Protein AF-A0A4P5VVY2-F1 (afdb_monomer)

pLDDT: mean 84.77, std 16.17, range [36.62, 97.75]

Radius of gyration: 19.23 Å; Cα contacts (8 Å, |Δi|>4): 669; chains: 1; bounding box: 68×55×50 Å

Foldseek 3Di:
DDDDDDDDDDDDDDDPQDPPDFPAADQQFKEKEKEKAFAQDDLVLRLVQLLQQVCVLCVPPDDGAYEYEYFADAVSDDNDLCSVLVSQLVRLYKYWYWDDDVPAIWIWIAGSNRDTSPDTHGADDAALVCLQVCVVSLVLLLQLQDVVHVQWDDYRNFTEGEHEAHSLSLWFQDVVPVRDIAGPPHRPGDGNLQFQEYEYHHHAPDDDPVNVLNSLLRNQAPFHKYKFAYNDPPPDDDDPDDDSQQRIWIDHNSHTQDTSVFGDDDDPFKDWTWDAPPVVRGMIMIMIMGGSSSRHTD

Structure (mmCIF, N/CA/C/O backbone):
data_AF-A0A4P5VVY2-F1
#
_entry.id   AF-A0A4P5VVY2-F1
#
loop_
_atom_site.group_PDB
_atom_site.id
_atom_site.type_symbol
_atom_site.label_atom_id
_atom_site.label_alt_id
_atom_site.label_comp_id
_atom_site.label_asym_id
_atom_site.label_entity_id
_atom_site.label_seq_id
_atom_site.pdbx_PDB_ins_code
_atom_site.Cartn_x
_atom_site.Cartn_y
_atom_site.Cartn_z
_atom_site.occupancy
_atom_site.B_iso_or_equiv
_atom_site.auth_seq_id
_atom_site.auth_comp_id
_atom_site.auth_asym_id
_atom_site.auth_atom_id
_atom_site.pdbx_PDB_model_num
ATOM 1 N N . MET A 1 1 ? 47.664 -31.699 -6.388 1.00 44.78 1 MET A N 1
ATOM 2 C CA . MET A 1 1 ? 46.767 -30.840 -5.582 1.00 44.78 1 MET A CA 1
ATOM 3 C C . MET A 1 1 ? 45.329 -31.096 -6.015 1.00 44.78 1 MET A C 1
ATOM 5 O O . MET A 1 1 ? 44.919 -30.594 -7.052 1.00 44.78 1 MET A O 1
ATOM 9 N N . GLN A 1 2 ? 44.600 -31.953 -5.294 1.00 36.84 2 GLN A N 1
ATOM 10 C CA . GLN A 1 2 ? 43.204 -32.286 -5.601 1.00 36.84 2 GLN A CA 1
ATOM 11 C C . GLN A 1 2 ? 42.266 -31.252 -4.965 1.00 36.84 2 GLN A C 1
ATOM 13 O O . GLN A 1 2 ? 42.335 -30.981 -3.769 1.00 36.84 2 GLN A O 1
ATOM 18 N N . SER A 1 3 ? 41.419 -30.655 -5.801 1.00 44.09 3 SER A N 1
ATOM 19 C CA . SER A 1 3 ? 40.406 -29.668 -5.434 1.00 44.09 3 SER A CA 1
ATOM 20 C C . SER A 1 3 ? 39.228 -30.351 -4.728 1.00 44.09 3 SER A C 1
ATOM 22 O O . SER A 1 3 ? 38.509 -31.149 -5.328 1.00 44.09 3 SER A O 1
ATOM 24 N N . LEU A 1 4 ? 39.043 -30.049 -3.441 1.00 43.06 4 LEU A N 1
ATOM 25 C CA . LEU A 1 4 ? 37.900 -30.486 -2.637 1.00 43.06 4 LEU A CA 1
ATOM 26 C C . LEU A 1 4 ? 36.639 -29.713 -3.055 1.00 43.06 4 LEU A C 1
ATOM 28 O O . LEU A 1 4 ? 36.424 -28.571 -2.644 1.00 43.06 4 LEU A O 1
ATOM 32 N N . GLN A 1 5 ? 35.777 -30.357 -3.842 1.00 46.88 5 GLN A N 1
ATOM 33 C CA . GLN A 1 5 ? 34.420 -29.884 -4.107 1.00 46.88 5 GLN A CA 1
ATOM 34 C C . GLN A 1 5 ? 33.583 -29.965 -2.820 1.00 46.88 5 GLN A C 1
ATOM 36 O O . GLN A 1 5 ? 33.162 -31.035 -2.384 1.00 46.88 5 GLN A O 1
ATOM 41 N N . ARG A 1 6 ? 33.324 -28.813 -2.191 1.00 45.38 6 ARG A N 1
ATOM 42 C CA . ARG A 1 6 ? 32.367 -28.709 -1.082 1.00 45.38 6 ARG A CA 1
ATOM 43 C C . ARG A 1 6 ? 30.941 -28.821 -1.621 1.00 45.38 6 ARG A C 1
ATOM 45 O O . ARG A 1 6 ? 30.400 -27.870 -2.182 1.00 45.38 6 ARG A O 1
ATOM 52 N N . SER A 1 7 ? 30.336 -29.985 -1.403 1.00 42.34 7 SER A N 1
ATOM 53 C CA . SER A 1 7 ? 28.901 -30.239 -1.549 1.00 42.34 7 SER A CA 1
ATOM 54 C C . SER A 1 7 ? 28.084 -29.189 -0.781 1.00 42.34 7 SER A C 1
ATOM 56 O O . SER A 1 7 ? 28.122 -29.138 0.452 1.00 42.34 7 SER A O 1
ATOM 58 N N . LYS A 1 8 ? 27.335 -28.347 -1.505 1.00 47.69 8 LYS A N 1
ATOM 59 C CA . LYS A 1 8 ? 26.350 -27.422 -0.927 1.00 47.69 8 LYS A CA 1
ATOM 60 C C . LYS A 1 8 ? 25.205 -28.243 -0.334 1.00 47.69 8 LYS A C 1
ATOM 62 O O . LYS A 1 8 ? 24.428 -28.837 -1.075 1.00 47.69 8 LYS A O 1
ATOM 67 N N . ARG A 1 9 ? 25.095 -28.274 0.998 1.00 42.22 9 ARG A N 1
ATOM 68 C CA . ARG A 1 9 ? 23.901 -28.810 1.665 1.00 42.22 9 ARG A CA 1
ATOM 69 C C . ARG A 1 9 ? 22.675 -27.988 1.237 1.00 42.22 9 ARG A C 1
ATOM 71 O O . ARG A 1 9 ? 22.766 -26.758 1.247 1.00 42.22 9 ARG A O 1
ATOM 78 N N . PRO A 1 10 ? 21.554 -28.630 0.871 1.00 39.84 10 PRO A N 1
ATOM 79 C CA . PRO 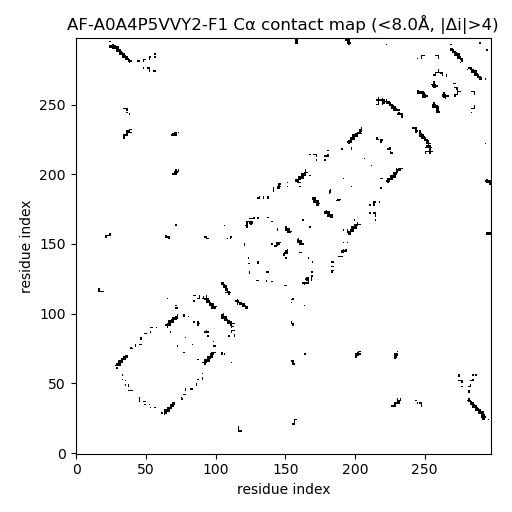A 1 10 ? 20.309 -27.924 0.609 1.00 39.84 10 PRO A CA 1
ATOM 80 C C . PRO A 1 10 ? 19.859 -27.185 1.874 1.00 39.84 10 PRO A C 1
ATOM 82 O O . PRO A 1 10 ? 20.003 -27.694 2.989 1.00 39.84 10 PRO A O 1
ATOM 85 N N . ALA A 1 11 ? 19.357 -25.963 1.694 1.00 39.09 11 ALA A N 1
ATOM 86 C CA . ALA A 1 11 ? 18.765 -25.196 2.779 1.00 39.09 11 ALA A CA 1
ATOM 87 C C . ALA A 1 11 ? 17.572 -25.977 3.366 1.00 39.09 11 ALA A C 1
ATOM 89 O O . ALA A 1 11 ? 16.832 -26.602 2.601 1.00 39.09 11 ALA A O 1
ATOM 90 N N . PRO A 1 12 ? 17.385 -25.976 4.697 1.00 43.03 12 PRO A N 1
ATOM 91 C CA . PRO A 1 12 ? 16.262 -26.664 5.319 1.00 43.03 12 PRO A CA 1
ATOM 92 C C . PRO A 1 12 ? 14.938 -26.106 4.788 1.00 43.03 12 PRO A C 1
ATOM 94 O O . PRO A 1 12 ? 14.784 -24.893 4.632 1.00 43.03 12 PRO A O 1
ATOM 97 N N . ALA A 1 13 ? 13.993 -27.004 4.505 1.00 36.81 13 ALA A N 1
ATOM 98 C CA . ALA A 1 13 ? 12.641 -26.644 4.104 1.00 36.81 13 ALA A CA 1
ATOM 99 C C . ALA A 1 13 ? 12.002 -25.772 5.196 1.00 36.81 13 ALA A C 1
ATOM 101 O O . ALA A 1 13 ? 12.006 -26.139 6.371 1.00 36.81 13 ALA A O 1
ATOM 102 N N . SER A 1 14 ? 11.480 -24.603 4.821 1.00 39.69 14 SER A N 1
ATOM 103 C CA . SER A 1 14 ? 10.789 -23.719 5.756 1.00 39.69 14 SER A CA 1
ATOM 104 C C . SER A 1 14 ? 9.490 -24.372 6.221 1.0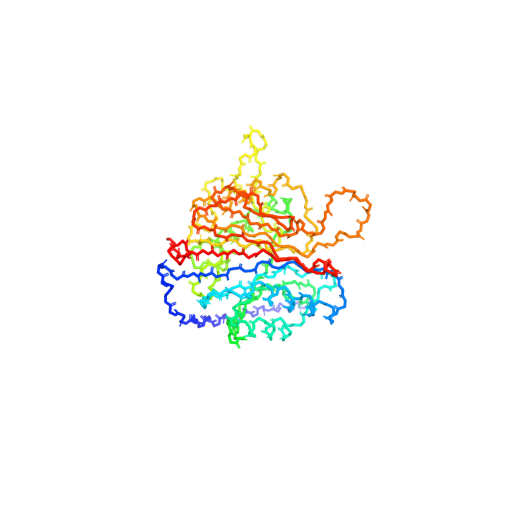0 39.69 14 SER A C 1
ATOM 106 O O . SER A 1 14 ? 8.650 -24.727 5.393 1.00 39.69 14 SER A O 1
ATOM 108 N N . THR A 1 15 ? 9.318 -24.497 7.536 1.00 37.31 15 THR A N 1
ATOM 109 C CA . THR A 1 15 ? 8.071 -24.942 8.166 1.00 37.31 15 THR A CA 1
ATOM 110 C C . THR A 1 15 ? 6.902 -24.082 7.667 1.00 37.31 15 THR A C 1
ATOM 112 O O . THR A 1 15 ? 7.031 -22.853 7.661 1.00 37.31 15 THR A O 1
ATOM 115 N N . PRO A 1 16 ? 5.775 -24.677 7.232 1.00 45.41 16 PRO A N 1
ATOM 116 C CA . PRO A 1 16 ? 4.625 -23.912 6.769 1.00 45.41 16 PRO A CA 1
ATOM 117 C C . PRO A 1 16 ? 4.116 -23.016 7.900 1.00 45.41 16 PRO A C 1
ATOM 119 O O . PRO A 1 16 ? 3.844 -23.486 9.004 1.00 45.41 16 PRO A O 1
ATOM 122 N N . ALA A 1 17 ? 4.025 -21.715 7.627 1.00 51.53 17 ALA A N 1
ATOM 123 C CA . ALA A 1 17 ? 3.528 -20.741 8.586 1.00 51.53 17 ALA A CA 1
ATOM 124 C C . ALA A 1 17 ? 2.090 -21.099 8.985 1.00 51.53 17 ALA A C 1
ATOM 126 O O . ALA A 1 17 ? 1.211 -21.210 8.126 1.00 51.53 17 ALA A O 1
ATOM 127 N N . THR A 1 18 ? 1.847 -21.270 10.284 1.00 47.25 18 THR A N 1
ATOM 128 C CA . THR A 1 18 ? 0.507 -21.475 10.834 1.00 47.25 18 THR A CA 1
ATOM 129 C C . THR A 1 18 ? -0.358 -20.276 10.452 1.00 47.25 18 THR A C 1
ATOM 131 O O . THR A 1 18 ? -0.080 -19.142 10.846 1.00 47.25 18 THR A O 1
ATOM 134 N N . ARG A 1 19 ? -1.391 -20.507 9.638 1.00 53.81 19 ARG A N 1
ATOM 135 C CA . ARG A 1 19 ? -2.340 -19.464 9.241 1.00 53.81 19 ARG A CA 1
ATOM 136 C C . ARG A 1 19 ? -3.099 -19.039 10.499 1.00 53.81 19 ARG A C 1
ATOM 138 O O . ARG A 1 19 ? -3.843 -19.843 11.052 1.00 53.81 19 ARG A O 1
ATOM 145 N N . GLN A 1 20 ? -2.884 -17.811 10.971 1.00 56.72 20 GLN A N 1
ATOM 146 C CA . GLN A 1 20 ? -3.702 -17.249 12.045 1.00 56.72 20 GLN A CA 1
ATOM 147 C C . GLN A 1 20 ? -5.163 -17.260 11.585 1.00 56.72 20 GLN A C 1
ATOM 149 O O . GLN A 1 20 ? -5.497 -16.706 10.536 1.00 56.72 20 GLN A O 1
ATOM 154 N N . VAL A 1 21 ? -6.015 -17.955 12.335 1.00 54.50 21 VAL A N 1
ATOM 155 C CA . VAL A 1 21 ? -7.441 -18.078 12.032 1.00 54.50 21 VAL A CA 1
ATOM 156 C C . VAL A 1 21 ? -8.138 -16.846 12.599 1.00 54.50 21 VAL A C 1
ATOM 158 O O . VAL A 1 21 ? -8.613 -16.850 13.729 1.00 54.50 21 VAL A O 1
ATOM 161 N N . THR A 1 22 ? -8.158 -15.757 11.836 1.00 65.88 22 THR A N 1
ATOM 162 C CA . THR A 1 22 ? -9.077 -14.646 12.104 1.00 65.88 22 THR A CA 1
ATOM 163 C C . THR A 1 22 ? -10.479 -15.018 11.637 1.00 65.88 22 THR A C 1
ATOM 165 O O . THR A 1 22 ? -10.641 -15.695 10.619 1.00 65.88 22 THR A O 1
ATOM 168 N N . ALA A 1 23 ? -11.497 -14.580 12.382 1.00 74.62 23 ALA A N 1
ATOM 169 C CA . ALA A 1 23 ? -12.884 -14.743 11.966 1.00 74.62 23 ALA A CA 1
ATOM 170 C C . ALA A 1 23 ? -13.101 -14.118 10.568 1.00 74.62 23 ALA A C 1
ATOM 172 O O . ALA A 1 23 ? -12.469 -13.104 10.250 1.00 74.62 23 ALA A O 1
ATOM 173 N N . PRO A 1 24 ? -13.962 -14.703 9.718 1.00 81.31 24 PRO A N 1
ATOM 174 C CA . PRO A 1 24 ? -14.277 -14.124 8.418 1.00 81.31 24 PRO A CA 1
ATOM 175 C C . PRO A 1 24 ? -14.878 -12.724 8.577 1.00 81.31 24 PRO A C 1
ATOM 177 O O . PRO A 1 24 ? -15.747 -12.528 9.424 1.00 81.31 24 PRO A O 1
ATOM 180 N N . LEU A 1 25 ? -14.472 -11.781 7.722 1.00 88.94 25 LEU A N 1
ATOM 181 C CA . LEU A 1 25 ? -15.041 -10.431 7.713 1.00 88.94 25 LEU A CA 1
ATOM 182 C C . LEU A 1 25 ? -16.558 -10.468 7.497 1.00 88.94 25 LEU A C 1
ATOM 184 O O . LEU A 1 25 ? -17.060 -11.126 6.575 1.00 88.94 25 LEU A O 1
ATOM 188 N N . GLY A 1 26 ? -17.300 -9.708 8.296 1.00 91.06 26 GLY A N 1
ATOM 189 C CA . GLY A 1 26 ? -18.713 -9.444 8.044 1.00 91.06 26 GLY A CA 1
ATOM 190 C C . GLY A 1 26 ? -18.900 -8.673 6.734 1.00 91.06 26 GLY A C 1
ATOM 191 O O . GLY A 1 26 ? -18.041 -7.899 6.321 1.00 91.06 26 GLY A O 1
ATOM 192 N N . SER A 1 27 ? -20.019 -8.871 6.030 1.00 90.31 27 SER A N 1
ATOM 193 C CA . SER A 1 27 ? -20.258 -8.151 4.764 1.00 90.31 27 SER A CA 1
ATOM 194 C C . SER A 1 27 ? -20.427 -6.639 4.970 1.00 90.31 27 SER A C 1
ATOM 196 O O . SER A 1 27 ? -19.894 -5.862 4.182 1.00 90.31 27 SER A O 1
ATOM 198 N N . ASP A 1 28 ? -21.093 -6.223 6.048 1.00 92.25 28 ASP A N 1
ATOM 199 C CA . ASP A 1 28 ? -21.285 -4.809 6.404 1.00 92.25 28 ASP A CA 1
ATOM 200 C C . ASP A 1 28 ? -20.260 -4.279 7.416 1.00 92.25 28 ASP A C 1
ATOM 202 O O . ASP A 1 28 ? -20.299 -3.105 7.782 1.00 92.25 28 ASP A O 1
ATOM 206 N N . GLU A 1 29 ? -19.325 -5.123 7.851 1.00 93.81 29 GLU A N 1
ATOM 207 C CA . GLU A 1 29 ? -18.249 -4.719 8.751 1.00 93.81 29 GLU A CA 1
ATOM 208 C C . GLU A 1 29 ? -17.347 -3.693 8.056 1.00 93.81 29 GLU A C 1
ATOM 210 O O . GLU A 1 29 ? -16.901 -3.910 6.930 1.00 93.81 29 GLU A O 1
ATOM 215 N N . LEU A 1 30 ? -17.086 -2.556 8.702 1.00 94.81 30 LEU A N 1
ATOM 216 C CA . LEU A 1 30 ? -16.204 -1.530 8.151 1.00 94.81 30 LEU A CA 1
ATOM 217 C C . LEU A 1 30 ? -14.758 -1.815 8.545 1.00 94.81 30 LEU A C 1
ATOM 219 O O . LEU A 1 30 ? -14.409 -1.791 9.723 1.00 94.81 30 LEU A O 1
ATOM 223 N N . VAL A 1 31 ? -13.905 -1.996 7.544 1.00 96.31 31 VAL A N 1
ATOM 224 C CA . VAL A 1 31 ? -12.458 -2.109 7.722 1.00 96.31 31 VAL A CA 1
ATOM 225 C C . VAL A 1 31 ? -11.820 -0.751 7.479 1.00 96.31 31 VAL A C 1
ATOM 227 O O . VAL A 1 31 ? -12.155 -0.062 6.512 1.00 96.31 31 VAL A O 1
ATOM 230 N N . THR A 1 32 ? -10.880 -0.373 8.344 1.00 97.56 32 THR A N 1
ATOM 231 C CA . THR A 1 32 ? -10.113 0.871 8.218 1.00 97.56 32 THR A CA 1
ATOM 232 C C . THR A 1 32 ? -8.672 0.565 7.823 1.00 97.56 32 THR A C 1
ATOM 234 O O . THR A 1 32 ? -7.919 -0.038 8.586 1.00 97.56 32 THR A O 1
ATOM 237 N N . LEU A 1 33 ? -8.282 1.005 6.630 1.00 97.50 33 LEU A N 1
ATOM 238 C CA . LEU A 1 33 ? -6.920 0.954 6.106 1.00 97.50 33 LEU A CA 1
ATOM 239 C C . LEU A 1 33 ? -6.272 2.326 6.308 1.00 97.50 33 LEU A C 1
ATOM 241 O O . LEU A 1 33 ? -6.850 3.341 5.926 1.00 97.50 33 LEU A O 1
ATOM 245 N N . VAL A 1 34 ? -5.071 2.372 6.876 1.00 97.12 34 VAL A N 1
ATOM 246 C CA . VAL A 1 34 ? -4.321 3.614 7.085 1.00 97.12 34 VAL A CA 1
ATOM 247 C C . VAL A 1 34 ? -2.952 3.494 6.435 1.00 97.12 34 VAL A C 1
ATOM 249 O O . VAL A 1 34 ? -2.088 2.762 6.909 1.00 97.12 34 VAL A O 1
ATOM 252 N N . ALA A 1 35 ? -2.753 4.217 5.342 1.00 95.31 35 ALA A N 1
ATOM 253 C CA . ALA A 1 35 ? -1.480 4.311 4.644 1.00 95.31 35 ALA A CA 1
ATOM 254 C C . ALA A 1 35 ? -0.722 5.549 5.134 1.00 95.31 35 ALA A C 1
ATOM 256 O O . ALA A 1 35 ? -1.175 6.664 4.889 1.00 95.31 35 ALA A O 1
ATOM 257 N N . VAL A 1 36 ? 0.407 5.376 5.826 1.00 92.62 36 VAL A N 1
ATOM 258 C CA . VAL A 1 36 ? 1.128 6.489 6.475 1.00 92.62 36 VAL A CA 1
ATOM 259 C C . VAL A 1 36 ? 2.463 6.743 5.790 1.00 92.62 36 VAL A C 1
ATOM 261 O O . VAL A 1 36 ? 3.273 5.834 5.683 1.00 92.62 36 VAL A O 1
ATOM 264 N N . SER A 1 37 ? 2.734 7.984 5.397 1.00 88.81 37 SER A N 1
ATOM 265 C CA . SER A 1 37 ? 4.073 8.478 5.061 1.00 88.81 37 SER A CA 1
ATOM 266 C C . SER A 1 37 ? 4.587 9.359 6.187 1.00 88.81 37 SER A C 1
ATOM 268 O O . SER A 1 37 ? 3.875 10.231 6.691 1.00 88.81 37 SER A O 1
ATOM 270 N N . LEU A 1 38 ? 5.858 9.184 6.528 1.00 85.44 38 LEU A N 1
ATOM 271 C CA . LEU A 1 38 ? 6.520 9.922 7.591 1.00 85.44 38 LEU A CA 1
ATOM 272 C C . LEU A 1 38 ? 7.716 10.677 7.027 1.00 85.44 38 LEU A C 1
ATOM 274 O O . LEU A 1 38 ? 8.457 10.191 6.167 1.00 85.44 38 LEU A O 1
ATOM 278 N N . ARG A 1 39 ? 7.901 11.899 7.511 1.00 80.06 39 ARG A N 1
ATOM 279 C CA . ARG A 1 39 ? 9.063 12.709 7.180 1.00 80.06 39 ARG A CA 1
ATOM 280 C C . ARG A 1 39 ? 10.304 12.123 7.853 1.00 80.06 39 ARG A C 1
ATOM 282 O O . ARG A 1 39 ? 10.246 11.567 8.951 1.00 80.06 39 ARG A O 1
ATOM 289 N N . VAL A 1 40 ? 11.451 12.240 7.185 1.00 73.94 40 VAL A N 1
ATOM 290 C CA . VAL A 1 40 ? 12.733 11.828 7.769 1.00 73.94 40 VAL A CA 1
ATOM 291 C C . VAL A 1 40 ? 13.055 12.718 8.968 1.00 73.94 40 VAL A C 1
ATOM 293 O O . VAL A 1 40 ? 12.977 13.942 8.881 1.00 73.94 40 VAL A O 1
ATOM 296 N N . GLY A 1 41 ? 13.457 12.092 10.071 1.00 78.06 41 GLY A N 1
ATOM 297 C CA . GLY A 1 41 ? 13.809 12.763 11.315 1.00 78.06 41 GLY A CA 1
ATOM 298 C C . GLY A 1 41 ? 14.486 11.803 12.289 1.00 78.06 41 GLY A C 1
ATOM 299 O O . GLY A 1 41 ? 14.782 10.652 11.953 1.00 78.06 41 GLY A O 1
ATOM 300 N N . THR A 1 42 ? 14.718 12.252 13.521 1.00 85.12 42 THR A N 1
ATOM 301 C CA . THR A 1 42 ? 15.213 11.371 14.588 1.00 85.12 42 THR A CA 1
ATOM 302 C C . THR A 1 42 ? 14.207 10.250 14.874 1.00 85.12 42 THR A C 1
ATOM 304 O O . THR A 1 42 ? 13.055 10.296 14.438 1.00 85.12 42 THR A O 1
ATOM 307 N N . ALA A 1 43 ? 14.629 9.204 15.589 1.00 85.50 43 ALA A N 1
ATOM 308 C CA . ALA A 1 43 ? 13.706 8.144 15.997 1.00 85.50 43 ALA A CA 1
ATOM 309 C C . ALA A 1 43 ? 12.536 8.701 16.831 1.00 85.50 43 ALA A C 1
ATOM 311 O O . ALA A 1 43 ? 11.391 8.390 16.534 1.00 85.50 43 ALA A O 1
ATOM 312 N N . SER A 1 44 ? 12.806 9.591 17.794 1.00 88.75 44 SER A N 1
ATOM 313 C CA . SER A 1 44 ? 11.775 10.202 18.645 1.00 88.75 44 SER A CA 1
ATOM 314 C C . SER A 1 44 ? 10.752 11.023 17.857 1.00 88.75 44 SER A C 1
ATOM 316 O O . SER A 1 44 ? 9.553 10.843 18.056 1.00 88.75 44 SER A O 1
ATOM 318 N N . VAL A 1 45 ? 11.208 11.865 16.921 1.00 86.81 45 VAL A N 1
ATOM 319 C CA . VAL A 1 45 ? 10.321 12.664 16.058 1.00 86.81 45 VAL A CA 1
ATOM 320 C C . VAL A 1 45 ? 9.428 11.754 15.219 1.00 86.81 45 VAL A C 1
ATOM 322 O O . VAL A 1 45 ? 8.226 11.978 15.140 1.00 86.81 45 VAL A O 1
ATOM 325 N N . ARG A 1 46 ? 9.984 10.683 14.644 1.00 87.19 46 ARG A N 1
ATOM 326 C CA . ARG A 1 46 ? 9.214 9.729 13.834 1.00 87.19 46 ARG A CA 1
ATOM 327 C C . ARG A 1 46 ? 8.212 8.924 14.662 1.00 87.19 46 ARG A C 1
ATOM 329 O O . ARG A 1 46 ? 7.110 8.679 14.183 1.00 87.19 46 ARG A O 1
ATOM 336 N N . THR A 1 47 ? 8.558 8.543 15.891 1.00 91.50 47 THR A N 1
ATOM 337 C CA . THR A 1 47 ? 7.631 7.873 16.817 1.00 91.50 47 THR A CA 1
ATOM 338 C C . THR A 1 47 ? 6.457 8.778 17.174 1.00 91.50 47 THR A C 1
ATOM 340 O O . THR A 1 47 ? 5.309 8.333 17.134 1.00 91.50 47 THR A O 1
ATOM 343 N N . ALA A 1 48 ? 6.734 10.044 17.498 1.00 91.56 48 ALA A N 1
ATOM 344 C CA . ALA A 1 48 ? 5.703 11.033 17.791 1.00 91.56 48 ALA A CA 1
ATOM 345 C C . ALA A 1 48 ? 4.812 11.269 16.565 1.00 91.56 48 ALA A C 1
ATOM 347 O O . ALA A 1 48 ? 3.597 11.160 16.668 1.00 91.56 48 ALA A O 1
ATOM 348 N N . ALA A 1 49 ? 5.411 11.468 15.390 1.00 90.50 49 ALA A N 1
ATOM 349 C CA . ALA A 1 49 ? 4.694 11.679 14.137 1.00 90.50 49 ALA A CA 1
ATOM 350 C C . ALA A 1 49 ? 3.787 10.490 13.766 1.00 90.50 49 ALA A C 1
ATOM 352 O O . ALA A 1 49 ? 2.629 10.692 13.406 1.00 90.50 49 ALA A O 1
ATOM 353 N N . LEU A 1 50 ? 4.276 9.249 13.901 1.00 93.00 50 LEU A N 1
ATOM 354 C CA . LEU A 1 50 ? 3.461 8.047 13.691 1.00 93.00 50 LEU A CA 1
ATOM 355 C C . LEU A 1 50 ? 2.311 7.966 14.702 1.00 93.00 50 LEU A C 1
ATOM 357 O O . LEU A 1 50 ? 1.189 7.658 14.314 1.00 93.00 50 LEU A O 1
ATOM 361 N N . THR A 1 51 ? 2.583 8.252 15.978 1.00 95.06 51 THR A N 1
ATOM 362 C CA . THR A 1 51 ? 1.568 8.250 17.042 1.00 95.06 51 THR A CA 1
ATOM 363 C C . THR A 1 51 ? 0.466 9.259 16.737 1.00 95.06 51 THR A C 1
ATOM 365 O O . THR A 1 51 ? -0.682 8.862 16.592 1.00 95.06 51 THR A O 1
ATOM 368 N N . THR A 1 52 ? 0.820 10.527 16.515 1.00 93.94 52 THR A N 1
ATOM 369 C CA . THR A 1 52 ? -0.130 11.599 16.190 1.00 93.94 52 THR A CA 1
ATOM 370 C C . THR A 1 52 ? -0.957 11.270 14.948 1.00 93.94 52 THR A C 1
ATOM 372 O O . THR A 1 52 ? -2.172 11.464 14.941 1.00 93.94 52 THR A O 1
ATOM 375 N N . ALA A 1 53 ? -0.323 10.740 13.896 1.00 93.25 53 ALA A N 1
ATOM 376 C CA . ALA A 1 53 ? -1.028 10.361 12.678 1.00 93.25 53 ALA A CA 1
ATOM 377 C C . ALA A 1 53 ? -2.056 9.252 12.925 1.00 93.25 53 ALA A C 1
ATOM 379 O O . ALA A 1 53 ? -3.159 9.327 12.387 1.00 93.25 53 ALA A O 1
ATOM 380 N N . LEU A 1 54 ? -1.719 8.240 13.730 1.00 96.19 54 LEU A N 1
ATOM 381 C CA . LEU A 1 54 ? -2.623 7.130 14.027 1.00 96.19 54 LEU A CA 1
ATOM 382 C C . LEU A 1 54 ? -3.711 7.508 15.039 1.00 96.19 54 LEU A C 1
ATOM 384 O O . LEU A 1 54 ? -4.865 7.134 14.828 1.00 96.19 54 LEU A O 1
ATOM 388 N N . ASP A 1 55 ? -3.400 8.329 16.043 1.00 95.88 55 ASP A N 1
ATOM 389 C CA . ASP A 1 55 ? -4.393 8.929 16.938 1.00 95.88 55 ASP A CA 1
ATOM 390 C C . ASP A 1 55 ? -5.448 9.675 16.112 1.00 95.88 55 ASP A C 1
ATOM 392 O O . ASP A 1 55 ? -6.642 9.379 16.193 1.00 95.88 55 ASP A O 1
ATOM 396 N N . ALA A 1 56 ? -5.022 10.571 15.220 1.00 94.62 56 ALA A N 1
ATOM 397 C CA . ALA A 1 56 ? -5.930 11.316 14.355 1.00 94.62 56 ALA A CA 1
ATOM 398 C C . ALA A 1 56 ? -6.629 10.429 13.300 1.00 94.62 56 ALA A C 1
ATOM 400 O O . ALA A 1 56 ? -7.791 10.675 12.956 1.00 94.62 56 ALA A O 1
ATOM 401 N N . ALA A 1 57 ? -5.974 9.374 12.798 1.00 95.25 57 ALA A N 1
ATOM 402 C CA . ALA A 1 57 ? -6.551 8.421 11.843 1.00 95.25 57 ALA A CA 1
ATOM 403 C C . ALA A 1 57 ? -7.624 7.505 12.455 1.00 95.25 57 ALA A C 1
ATOM 405 O O . ALA A 1 57 ? -8.546 7.087 11.747 1.00 95.25 57 ALA A O 1
ATOM 406 N N . PHE A 1 58 ? -7.552 7.228 13.756 1.00 95.81 58 PHE A N 1
ATOM 407 C CA . PHE A 1 58 ? -8.503 6.354 14.444 1.00 95.81 58 PHE A CA 1
ATOM 408 C C . PHE A 1 58 ? -9.466 7.084 15.387 1.00 95.81 58 PHE A C 1
ATOM 410 O O . PHE A 1 58 ? -10.465 6.487 15.799 1.00 95.81 58 PHE A O 1
ATOM 417 N N . THR A 1 59 ? -9.249 8.371 15.665 1.00 93.75 59 THR A N 1
ATOM 418 C CA . THR A 1 59 ? -10.200 9.211 16.409 1.00 93.75 59 THR A CA 1
ATOM 419 C C . THR A 1 59 ? -11.578 9.195 15.741 1.00 93.75 59 THR A C 1
ATOM 421 O O . THR A 1 59 ? -11.699 9.409 14.535 1.00 93.75 59 THR A O 1
ATOM 424 N N . GLY A 1 60 ? -12.623 8.905 16.524 1.00 87.69 60 GLY A N 1
ATOM 425 C CA . GLY A 1 60 ? -14.010 8.858 16.043 1.00 87.69 60 GLY A CA 1
ATOM 426 C C . GLY A 1 60 ? -14.328 7.701 15.086 1.00 87.69 60 GLY A C 1
ATOM 427 O O . GLY A 1 60 ? -15.422 7.656 14.527 1.00 87.69 60 GLY A O 1
ATOM 428 N N . THR A 1 61 ? -13.401 6.759 14.874 1.00 86.94 61 THR A N 1
ATOM 429 C CA . THR A 1 61 ? -13.668 5.586 14.030 1.00 86.94 61 THR A CA 1
ATOM 430 C C . THR A 1 61 ? -14.459 4.530 14.793 1.00 86.94 61 THR A C 1
ATOM 432 O O . THR A 1 61 ? -14.164 4.214 15.945 1.00 86.94 61 THR A O 1
ATOM 435 N N . THR A 1 62 ? -15.459 3.955 14.125 1.00 85.81 62 THR A N 1
ATOM 436 C CA . THR A 1 62 ? -16.216 2.806 14.633 1.00 85.81 62 THR A CA 1
ATOM 437 C C . THR A 1 62 ? -15.264 1.634 14.906 1.00 85.81 62 THR A C 1
ATOM 439 O O . THR A 1 62 ? -14.335 1.433 14.115 1.00 85.81 62 THR A O 1
ATOM 442 N N . PRO A 1 63 ? -15.476 0.852 15.981 1.00 88.38 63 PRO A N 1
ATOM 443 C CA . PRO A 1 63 ? -14.755 -0.399 16.184 1.00 88.38 63 PRO A CA 1
ATOM 444 C C . PRO A 1 63 ? -14.857 -1.310 14.957 1.00 88.38 63 PRO A C 1
ATOM 446 O O . PRO A 1 63 ? -15.906 -1.388 14.319 1.00 88.38 63 PRO A O 1
ATOM 449 N N . GLY A 1 64 ? -13.756 -1.975 14.628 1.00 92.06 64 GLY A N 1
ATOM 450 C CA . GLY A 1 64 ? -13.656 -2.868 13.482 1.00 92.06 64 GLY A CA 1
ATOM 451 C C . GLY A 1 64 ? -12.199 -3.188 13.145 1.00 92.06 64 GLY A C 1
ATOM 452 O O . GLY A 1 64 ? -11.289 -2.699 13.825 1.00 92.06 64 GLY A O 1
ATOM 453 N N . PRO A 1 65 ? -11.958 -3.990 12.100 1.00 95.81 65 PRO A N 1
ATOM 454 C CA . PRO A 1 65 ? -10.623 -4.372 11.678 1.00 95.81 65 PRO A CA 1
ATOM 455 C C . PRO A 1 65 ? -9.835 -3.149 11.205 1.00 95.81 65 PRO A C 1
ATOM 457 O O . PRO A 1 65 ? -10.324 -2.321 10.429 1.00 95.81 65 PRO A O 1
ATOM 460 N N . ARG A 1 66 ? -8.597 -3.029 11.686 1.00 97.44 66 ARG A N 1
ATOM 461 C CA . ARG A 1 66 ? -7.700 -1.906 11.399 1.00 97.44 66 ARG A CA 1
ATOM 462 C C . ARG A 1 66 ? -6.388 -2.426 10.839 1.00 97.44 66 ARG A C 1
ATOM 464 O O . ARG A 1 66 ? -5.787 -3.343 11.397 1.00 97.44 66 ARG A O 1
ATOM 471 N N . ILE A 1 67 ? -5.945 -1.828 9.741 1.00 97.75 67 ILE A N 1
ATOM 472 C CA . ILE A 1 67 ? -4.712 -2.197 9.049 1.00 97.75 67 ILE A CA 1
ATOM 473 C C . ILE A 1 67 ? -3.901 -0.926 8.816 1.00 97.75 67 ILE A C 1
ATOM 475 O O . ILE A 1 67 ? -4.370 -0.002 8.157 1.00 97.75 67 ILE A O 1
ATOM 479 N N . VAL A 1 68 ? -2.674 -0.890 9.322 1.00 97.31 68 VAL A N 1
ATOM 480 C CA . VAL A 1 68 ? -1.699 0.173 9.072 1.00 97.31 68 VAL A CA 1
ATOM 481 C C . VAL A 1 68 ? -0.684 -0.314 8.043 1.00 97.31 68 VAL A C 1
ATOM 483 O O . VAL A 1 68 ? -0.074 -1.374 8.180 1.00 97.31 68 VAL A O 1
ATOM 486 N N . LEU A 1 69 ? -0.484 0.474 6.996 1.00 95.56 69 LEU A N 1
ATOM 487 C CA . LEU A 1 69 ? 0.477 0.214 5.937 1.00 95.56 69 LEU A CA 1
ATOM 488 C C . LEU A 1 69 ? 1.525 1.324 5.973 1.00 95.56 69 LEU A C 1
ATOM 490 O O . LEU A 1 69 ? 1.207 2.501 5.798 1.00 95.56 69 LEU A O 1
ATOM 494 N N . LEU A 1 70 ? 2.775 0.948 6.213 1.00 92.25 70 LEU A N 1
ATOM 495 C CA . LEU A 1 70 ? 3.918 1.854 6.201 1.00 92.25 70 LEU A CA 1
ATOM 496 C C . LEU A 1 70 ? 4.775 1.580 4.955 1.00 92.25 70 LEU A C 1
ATOM 498 O O . LEU A 1 70 ? 4.712 0.486 4.388 1.00 92.25 70 LEU A O 1
ATOM 502 N N . PRO A 1 71 ? 5.573 2.554 4.499 1.00 86.75 71 PRO A N 1
ATOM 503 C CA . PRO A 1 71 ? 6.360 2.430 3.285 1.00 86.75 71 PRO A CA 1
ATOM 504 C C . PRO A 1 71 ? 7.626 1.603 3.500 1.00 86.75 71 PRO A C 1
ATOM 506 O O . PRO A 1 71 ? 7.867 1.016 4.560 1.00 86.75 71 PRO A O 1
ATOM 509 N N . GLY A 1 72 ? 8.428 1.565 2.440 1.00 75.38 72 GLY A N 1
ATOM 510 C CA . GLY A 1 72 ? 9.706 0.892 2.432 1.00 75.38 72 GLY A CA 1
ATOM 511 C C . GLY A 1 72 ? 10.779 1.563 3.299 1.00 75.38 72 GLY A C 1
ATOM 512 O O . GLY A 1 72 ? 10.681 2.730 3.687 1.00 75.38 72 GLY A O 1
ATOM 513 N N . TRP A 1 73 ? 11.852 0.819 3.548 1.00 75.00 73 TRP A N 1
ATOM 514 C CA . TRP A 1 73 ? 13.044 1.250 4.266 1.00 75.00 73 TRP A CA 1
ATOM 515 C C . TRP A 1 73 ? 13.907 2.204 3.426 1.00 75.00 73 TRP A C 1
ATOM 517 O O . TRP A 1 73 ? 14.644 1.760 2.556 1.00 75.00 73 TRP A O 1
ATOM 527 N N . THR A 1 74 ? 13.882 3.509 3.704 1.00 66.12 74 THR A N 1
ATOM 528 C CA . THR A 1 74 ? 14.849 4.484 3.154 1.00 66.12 74 THR A CA 1
ATOM 529 C C . THR A 1 74 ? 16.029 4.682 4.112 1.00 66.12 74 THR A C 1
ATOM 531 O O . THR A 1 74 ? 15.864 4.536 5.320 1.00 66.12 74 THR A O 1
ATOM 534 N N . ALA A 1 75 ? 17.198 5.135 3.643 1.00 55.66 75 ALA A N 1
ATOM 535 C CA . ALA A 1 75 ? 18.248 5.632 4.545 1.00 55.66 75 ALA A CA 1
ATOM 536 C C . ALA A 1 75 ? 17.676 6.717 5.490 1.00 55.66 75 ALA A C 1
ATOM 538 O O . ALA A 1 75 ? 17.025 7.657 5.035 1.00 55.66 75 ALA A O 1
ATOM 539 N N . GLY A 1 76 ? 17.845 6.554 6.808 1.00 57.62 76 GLY A N 1
ATOM 540 C CA . GLY A 1 76 ? 17.211 7.405 7.833 1.00 57.62 76 GLY A CA 1
ATOM 541 C C . GLY A 1 76 ? 15.843 6.912 8.336 1.00 57.62 76 GLY A C 1
ATOM 542 O O . GLY A 1 76 ? 15.360 7.398 9.353 1.00 57.62 76 GLY A O 1
ATOM 543 N N . TRP A 1 77 ? 15.254 5.903 7.688 1.00 67.62 77 TRP A N 1
ATOM 544 C CA . TRP A 1 77 ? 14.288 4.958 8.255 1.00 67.62 77 TRP A CA 1
ATOM 545 C C . TRP A 1 77 ? 15.125 3.797 8.816 1.00 67.62 77 TRP A C 1
ATOM 547 O O . TRP A 1 77 ? 15.945 3.276 8.078 1.00 67.62 77 TRP A O 1
ATOM 557 N N . PRO A 1 78 ? 15.082 3.437 10.106 1.00 64.19 78 PRO A N 1
ATOM 558 C CA . PRO A 1 78 ? 13.946 2.667 10.593 1.00 64.19 78 PRO A CA 1
ATOM 559 C C . PRO A 1 78 ? 13.477 3.155 11.969 1.00 64.19 78 PRO A C 1
ATOM 561 O O . PRO A 1 78 ? 14.278 3.586 12.801 1.00 64.19 78 PRO A O 1
ATOM 564 N N . LEU A 1 79 ? 12.165 3.136 12.194 1.00 79.44 79 LEU A N 1
ATOM 565 C CA . LEU A 1 79 ? 11.670 2.894 13.547 1.00 79.44 79 LEU A CA 1
ATOM 566 C C . LEU A 1 79 ? 11.954 1.420 13.854 1.00 79.44 79 LEU A C 1
ATOM 568 O O . LEU A 1 79 ? 11.877 0.588 12.947 1.00 79.44 79 LEU A O 1
ATOM 572 N N . SER A 1 80 ? 12.326 1.094 15.091 1.00 87.81 80 SER A N 1
ATOM 573 C CA . SER A 1 80 ? 12.452 -0.313 15.473 1.00 87.81 80 SER A CA 1
ATOM 574 C C . SER A 1 80 ? 11.093 -1.001 15.367 1.00 87.81 80 SER A C 1
ATOM 576 O O . SER A 1 80 ? 10.051 -0.358 15.524 1.00 87.81 80 SER A O 1
ATOM 578 N N . ASP A 1 81 ? 11.102 -2.316 15.150 1.00 89.81 81 ASP A N 1
ATOM 579 C CA . ASP A 1 81 ? 9.861 -3.089 15.093 1.00 89.81 81 ASP A CA 1
ATOM 580 C C . ASP A 1 81 ? 9.024 -2.884 16.354 1.00 89.81 81 ASP A C 1
ATOM 582 O O . ASP A 1 81 ? 7.824 -2.671 16.249 1.00 89.81 81 ASP A O 1
ATOM 586 N N . SER A 1 82 ? 9.668 -2.878 17.528 1.00 91.69 82 SER A N 1
ATOM 587 C CA . SER A 1 82 ? 8.999 -2.665 18.812 1.00 91.69 82 SER A CA 1
ATOM 588 C C . SER A 1 82 ? 8.204 -1.365 18.831 1.00 91.69 82 SER A C 1
ATOM 590 O O . SER A 1 82 ? 7.034 -1.381 19.183 1.00 91.69 82 SER A O 1
ATOM 592 N N . VAL A 1 83 ? 8.785 -0.260 18.357 1.00 93.19 83 VAL A N 1
ATOM 593 C CA . VAL A 1 83 ? 8.099 1.034 18.307 1.00 93.19 83 VAL A CA 1
ATOM 594 C C . VAL A 1 83 ? 6.900 0.986 17.366 1.00 93.19 83 VAL A C 1
ATOM 596 O O . VAL A 1 83 ? 5.817 1.435 17.733 1.00 93.19 83 VAL A O 1
ATOM 599 N N . VAL A 1 84 ? 7.075 0.451 16.153 1.00 93.69 84 VAL A N 1
ATOM 600 C CA . VAL A 1 84 ? 5.983 0.365 15.171 1.00 93.69 84 VAL A CA 1
ATOM 601 C C . VAL A 1 84 ? 4.841 -0.497 15.709 1.00 93.69 84 VAL A C 1
ATOM 603 O O . VAL A 1 84 ? 3.681 -0.085 15.654 1.00 93.69 84 VAL A O 1
ATOM 606 N N . VAL A 1 85 ? 5.174 -1.669 16.252 1.00 95.19 85 VAL A N 1
ATOM 607 C CA . VAL A 1 85 ? 4.218 -2.629 16.806 1.00 95.19 85 VAL A CA 1
ATOM 608 C C . VAL A 1 85 ? 3.503 -2.044 18.020 1.00 95.19 85 VAL A C 1
ATOM 610 O O . VAL A 1 85 ? 2.278 -2.083 18.065 1.00 95.19 85 VAL A O 1
ATOM 613 N N . ASP A 1 86 ? 4.223 -1.429 18.960 1.00 96.50 86 ASP A N 1
ATOM 614 C CA . ASP A 1 86 ? 3.624 -0.815 20.148 1.00 96.50 86 ASP A CA 1
ATOM 615 C C . ASP A 1 86 ? 2.673 0.324 19.783 1.00 96.50 86 ASP A C 1
ATOM 617 O O . ASP A 1 86 ? 1.581 0.426 20.346 1.00 96.50 86 ASP A O 1
ATOM 621 N N . VAL A 1 87 ? 3.039 1.163 18.808 1.00 96.06 87 VAL A N 1
ATOM 622 C CA . VAL A 1 87 ? 2.140 2.217 18.333 1.00 96.06 87 VAL A CA 1
ATOM 623 C C . VAL A 1 87 ? 0.881 1.618 17.705 1.00 96.06 87 VAL A C 1
ATOM 625 O O . VAL A 1 87 ? -0.215 2.026 18.072 1.00 96.06 87 VAL A O 1
ATOM 628 N N . CYS A 1 88 ? 1.000 0.633 16.813 1.00 96.44 88 CYS A N 1
ATOM 629 C CA . CYS A 1 88 ? -0.165 0.051 16.136 1.00 96.44 88 CYS A CA 1
ATOM 630 C C . CYS A 1 88 ? -1.070 -0.746 17.090 1.00 96.44 88 CYS A C 1
ATOM 632 O O . CYS A 1 88 ? -2.297 -0.670 16.990 1.00 96.44 88 CYS A O 1
ATOM 634 N N . ARG A 1 89 ? -0.483 -1.444 18.069 1.00 96.38 89 ARG A N 1
ATOM 635 C CA . ARG A 1 89 ? -1.202 -2.219 19.089 1.00 96.38 89 ARG A CA 1
ATOM 636 C C . ARG A 1 89 ? -2.087 -1.345 19.977 1.00 96.38 89 ARG A C 1
ATOM 638 O O . ARG A 1 89 ? -3.197 -1.759 20.298 1.00 96.38 89 ARG A O 1
ATOM 645 N N . ARG A 1 90 ? -1.670 -0.110 20.299 1.00 96.50 90 ARG A N 1
ATOM 646 C CA . ARG A 1 90 ? -2.520 0.872 21.014 1.00 96.50 90 ARG A CA 1
ATOM 647 C C . ARG A 1 90 ? -3.838 1.165 20.291 1.00 96.50 90 ARG A C 1
ATOM 649 O O . ARG A 1 90 ? -4.808 1.558 20.929 1.00 96.50 90 ARG A O 1
ATOM 656 N N . HIS A 1 91 ? -3.881 0.941 18.980 1.00 96.62 91 HIS A N 1
ATOM 657 C CA . HIS A 1 91 ? -5.068 1.122 18.150 1.00 96.62 91 HIS A CA 1
ATOM 658 C C . HIS A 1 91 ? -5.718 -0.196 17.717 1.00 96.62 91 HIS A C 1
ATOM 660 O O . HIS A 1 91 ? -6.624 -0.160 16.882 1.00 96.62 91 HIS A O 1
ATOM 666 N N . SER A 1 92 ? -5.277 -1.341 18.250 1.00 96.25 92 SER A N 1
ATOM 667 C CA . SER A 1 92 ? -5.717 -2.677 17.823 1.00 96.25 92 SER A CA 1
ATOM 668 C C . SER A 1 92 ? -5.599 -2.873 16.306 1.00 96.25 92 SER A C 1
ATOM 670 O O . SER A 1 92 ? -6.497 -3.419 15.666 1.00 96.25 92 SER A O 1
ATOM 672 N N . ALA A 1 93 ? -4.510 -2.374 15.714 1.00 97.19 93 ALA A N 1
ATOM 673 C CA . ALA A 1 93 ? -4.291 -2.418 14.277 1.00 97.19 93 ALA A CA 1
ATOM 674 C C . ALA A 1 93 ? -3.194 -3.418 13.903 1.00 97.19 93 ALA A C 1
ATOM 676 O O . ALA A 1 93 ? -2.097 -3.383 14.459 1.00 97.19 93 ALA A O 1
ATOM 677 N N . ALA A 1 94 ? -3.474 -4.263 12.909 1.00 97.25 94 ALA A N 1
ATOM 678 C CA . ALA A 1 94 ? -2.440 -5.033 12.228 1.00 97.25 94 ALA A CA 1
ATOM 679 C C . ALA A 1 94 ? -1.557 -4.085 11.407 1.00 97.25 94 ALA A C 1
ATOM 681 O O . ALA A 1 94 ? -2.037 -3.062 10.917 1.00 97.25 94 ALA A O 1
ATOM 682 N N . VAL A 1 95 ? -0.279 -4.410 11.221 1.00 96.44 95 VAL A N 1
ATOM 683 C CA . VAL A 1 95 ? 0.668 -3.523 10.534 1.00 96.44 95 VAL A CA 1
ATOM 684 C C . VAL A 1 95 ? 1.558 -4.255 9.539 1.00 96.44 95 VAL A C 1
ATOM 686 O O . VAL A 1 95 ? 1.999 -5.382 9.770 1.00 96.44 95 VAL A O 1
ATOM 689 N N . ARG A 1 96 ? 1.855 -3.582 8.423 1.00 94.12 96 ARG A N 1
ATOM 690 C CA . ARG A 1 96 ? 2.830 -3.998 7.406 1.00 94.12 96 ARG A CA 1
ATOM 691 C C . ARG A 1 96 ? 3.865 -2.902 7.188 1.00 94.12 96 ARG A C 1
ATOM 693 O O . ARG A 1 96 ? 3.496 -1.753 6.960 1.00 94.12 96 ARG A O 1
ATOM 700 N N . PHE A 1 97 ? 5.143 -3.272 7.183 1.00 92.44 97 PHE A N 1
ATOM 701 C CA . PHE A 1 97 ? 6.241 -2.349 6.889 1.00 92.44 97 PHE A CA 1
ATOM 702 C C . PHE A 1 97 ? 7.498 -3.082 6.407 1.00 92.44 97 PHE A C 1
ATOM 704 O O . PHE A 1 97 ? 7.628 -4.300 6.569 1.00 92.44 97 PHE A O 1
ATOM 711 N N . GLU A 1 98 ? 8.427 -2.345 5.800 1.00 90.62 98 GLU A N 1
ATOM 712 C CA . GLU A 1 98 ? 9.751 -2.863 5.448 1.00 90.62 98 GLU A CA 1
ATOM 713 C C . GLU A 1 98 ? 10.739 -2.694 6.606 1.00 90.62 98 GLU A C 1
ATOM 715 O O . GLU A 1 98 ? 10.905 -1.607 7.164 1.00 90.62 98 GLU A O 1
ATOM 720 N N . ARG A 1 99 ? 11.425 -3.786 6.940 1.00 88.38 99 ARG A N 1
ATOM 721 C CA . ARG A 1 99 ? 12.518 -3.839 7.905 1.00 88.38 99 ARG A CA 1
ATOM 722 C C . ARG A 1 99 ? 13.855 -3.699 7.203 1.00 88.38 99 ARG A C 1
ATOM 724 O O . ARG A 1 99 ? 14.088 -4.307 6.159 1.00 88.38 99 ARG A O 1
ATOM 731 N N . ALA A 1 100 ? 14.747 -2.950 7.840 1.00 82.69 100 ALA A N 1
ATOM 732 C CA . ALA A 1 100 ? 16.146 -2.896 7.459 1.00 82.69 100 ALA A CA 1
ATOM 733 C C . ALA A 1 100 ? 16.852 -4.197 7.860 1.00 82.69 100 ALA A C 1
ATOM 735 O O . ALA A 1 100 ? 16.718 -4.665 8.992 1.00 82.69 100 ALA A O 1
ATOM 736 N N . GLN A 1 101 ? 17.661 -4.740 6.961 1.00 82.69 101 GLN A N 1
ATOM 737 C CA . GLN A 1 101 ? 18.637 -5.783 7.241 1.00 82.69 101 GLN A CA 1
ATOM 738 C C . GLN A 1 101 ? 19.977 -5.360 6.621 1.00 82.69 101 GLN A C 1
ATOM 740 O O . GLN A 1 101 ? 20.029 -4.593 5.662 1.00 82.69 101 GLN A O 1
ATOM 745 N N . VAL A 1 102 ? 21.101 -5.814 7.174 1.00 76.00 102 VAL A N 1
ATOM 746 C CA . VAL A 1 102 ? 22.414 -5.484 6.599 1.00 76.00 102 VAL A CA 1
ATOM 747 C C . VAL A 1 102 ? 22.452 -5.929 5.131 1.00 76.00 102 VAL A C 1
ATOM 749 O O . VAL A 1 102 ? 22.293 -7.111 4.833 1.00 76.00 102 VAL A O 1
ATOM 752 N N . GLY A 1 103 ? 22.619 -4.963 4.224 1.00 73.00 103 GLY A N 1
ATOM 753 C CA . GLY A 1 103 ? 22.687 -5.178 2.776 1.00 73.00 103 GLY A CA 1
ATOM 754 C C . GLY A 1 103 ? 21.347 -5.382 2.053 1.00 73.00 103 GLY A C 1
ATOM 755 O O . GLY A 1 103 ? 21.363 -5.544 0.836 1.00 73.00 103 GLY A O 1
ATOM 756 N N . THR A 1 104 ? 20.197 -5.387 2.741 1.00 79.69 104 THR A N 1
ATOM 757 C CA . THR A 1 104 ? 18.885 -5.590 2.096 1.00 79.69 104 THR A CA 1
ATOM 758 C C . THR A 1 104 ? 17.705 -5.115 2.955 1.00 79.69 104 THR A C 1
ATOM 760 O O . THR A 1 104 ? 17.844 -4.859 4.143 1.00 79.69 104 THR A O 1
ATOM 763 N N . GLY A 1 105 ? 16.517 -5.017 2.366 1.00 86.50 105 GLY A N 1
ATOM 764 C CA . GLY A 1 105 ? 15.258 -4.830 3.084 1.00 86.50 105 GLY A CA 1
ATOM 765 C C . GLY A 1 105 ? 14.375 -6.068 2.957 1.00 86.50 105 GLY A C 1
ATOM 766 O O . GLY A 1 105 ? 14.503 -6.856 2.013 1.00 86.50 105 GLY A O 1
ATOM 767 N N . PHE A 1 106 ? 13.467 -6.259 3.910 1.00 91.69 106 PHE A N 1
ATOM 768 C CA . PHE A 1 106 ? 12.366 -7.197 3.727 1.00 91.69 106 PHE A CA 1
ATOM 769 C C . PHE A 1 106 ? 11.095 -6.687 4.367 1.00 91.69 106 PHE A C 1
ATOM 771 O O . PHE A 1 106 ? 11.088 -6.085 5.435 1.00 91.69 106 PHE A O 1
ATOM 778 N N . TRP A 1 107 ? 9.985 -6.984 3.724 1.00 92.69 107 TRP A N 1
ATOM 779 C CA . TRP A 1 107 ? 8.680 -6.632 4.226 1.00 92.69 107 TRP A CA 1
ATOM 780 C C . TRP A 1 107 ? 8.185 -7.693 5.211 1.00 92.69 107 TRP A C 1
ATOM 782 O O . TRP A 1 107 ? 8.182 -8.888 4.888 1.00 92.69 107 TRP A O 1
ATOM 792 N N . THR A 1 108 ? 7.718 -7.248 6.380 1.00 93.56 108 THR A N 1
ATOM 793 C CA . THR A 1 108 ? 7.140 -8.091 7.440 1.00 93.56 108 THR A CA 1
ATOM 794 C C . THR A 1 108 ? 5.788 -7.560 7.907 1.00 93.56 108 THR A C 1
ATOM 796 O O . THR A 1 108 ? 5.445 -6.402 7.661 1.00 93.56 108 THR A O 1
ATOM 799 N N . SER A 1 109 ? 5.019 -8.428 8.560 1.00 95.00 109 SER A N 1
ATOM 800 C CA . SER A 1 109 ? 3.702 -8.117 9.105 1.00 95.00 109 SER A CA 1
ATOM 801 C C . SER A 1 109 ? 3.593 -8.515 10.564 1.00 95.00 109 SER A C 1
ATOM 803 O O . SER A 1 109 ? 4.201 -9.508 10.978 1.00 95.00 109 SER A O 1
ATOM 805 N N . TYR A 1 110 ? 2.756 -7.775 11.282 1.00 95.50 110 TYR A N 1
ATOM 806 C CA . TYR A 1 110 ? 2.308 -8.089 12.630 1.00 95.50 110 TYR A CA 1
ATOM 807 C C . TYR A 1 110 ? 0.787 -7.946 12.701 1.00 95.50 110 TYR A C 1
ATOM 809 O O . TYR A 1 110 ? 0.215 -7.088 12.022 1.00 95.50 110 TYR A O 1
ATOM 817 N N . ASP A 1 111 ? 0.132 -8.791 13.485 1.00 95.94 111 ASP A N 1
ATOM 818 C CA . ASP A 1 111 ? -1.292 -8.651 13.780 1.00 95.94 111 ASP A CA 1
ATOM 819 C C . ASP A 1 111 ? -1.552 -7.554 14.834 1.00 95.94 111 ASP A C 1
ATOM 821 O O . ASP A 1 111 ? -0.643 -6.836 15.255 1.00 95.94 111 ASP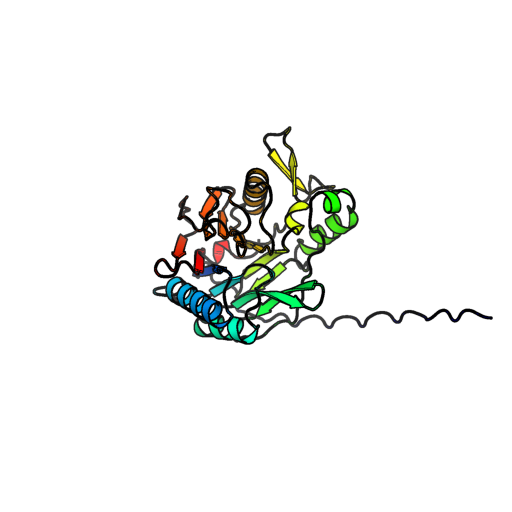 A O 1
ATOM 825 N N . ALA A 1 112 ? -2.812 -7.402 15.249 1.00 95.00 112 ALA A N 1
ATOM 826 C CA . ALA A 1 112 ? -3.213 -6.400 16.236 1.00 95.00 112 ALA A CA 1
ATOM 827 C C . ALA A 1 112 ? -2.659 -6.653 17.653 1.00 95.00 112 ALA A C 1
ATOM 829 O O . ALA A 1 112 ? -2.632 -5.723 18.460 1.00 95.00 112 ALA A O 1
ATOM 830 N N . ASN A 1 113 ? -2.215 -7.878 17.954 1.00 95.06 113 ASN A N 1
ATOM 831 C CA . ASN A 1 113 ? -1.592 -8.243 19.228 1.00 95.06 113 ASN A CA 1
ATOM 832 C C . ASN A 1 113 ? -0.073 -8.026 19.207 1.00 95.06 113 ASN A C 1
ATOM 834 O O . ASN A 1 113 ? 0.556 -7.964 20.264 1.00 95.06 113 ASN A O 1
ATOM 838 N N . GLY A 1 114 ? 0.502 -7.845 18.016 1.00 93.81 114 GLY A N 1
ATOM 839 C CA . GLY A 1 114 ? 1.937 -7.715 17.805 1.00 93.81 114 GLY A CA 1
ATOM 840 C C . GLY A 1 114 ? 2.626 -9.037 17.476 1.00 93.81 114 GLY A C 1
ATOM 841 O O . GLY A 1 114 ? 3.856 -9.095 17.515 1.00 93.81 114 GLY A O 1
ATOM 842 N N . ASP A 1 115 ? 1.871 -10.075 17.115 1.00 94.31 115 ASP A N 1
ATOM 843 C CA . ASP A 1 115 ? 2.423 -11.357 16.692 1.00 94.31 115 ASP A CA 1
ATOM 844 C C . ASP A 1 115 ? 2.745 -11.337 15.198 1.00 94.31 115 ASP A C 1
ATOM 846 O O . ASP A 1 115 ? 2.007 -10.791 14.376 1.00 94.31 115 ASP A O 1
ATOM 850 N N . THR A 1 116 ? 3.867 -11.948 14.822 1.00 91.94 116 THR A N 1
ATOM 851 C CA . THR A 1 116 ? 4.282 -12.078 13.422 1.00 91.94 116 THR A CA 1
ATOM 852 C C . THR A 1 116 ? 4.148 -13.516 12.944 1.00 91.94 116 THR A C 1
ATOM 854 O O . THR A 1 116 ? 4.478 -14.458 13.658 1.00 91.94 116 THR A O 1
ATOM 857 N N . ASN A 1 117 ? 3.763 -13.695 11.680 1.00 82.44 117 ASN A N 1
ATOM 858 C CA . ASN A 1 117 ? 3.832 -14.999 11.016 1.00 82.44 117 ASN A CA 1
ATOM 859 C C . ASN A 1 117 ? 5.259 -15.364 10.551 1.00 82.44 117 ASN A C 1
ATOM 861 O O . ASN A 1 117 ? 5.450 -16.383 9.891 1.00 82.44 117 ASN A O 1
ATOM 865 N N . GLY A 1 118 ? 6.253 -14.507 10.827 1.00 88.19 118 GLY A N 1
ATOM 866 C CA . GLY A 1 118 ? 7.658 -14.717 10.471 1.00 88.19 118 GLY A CA 1
ATOM 867 C C . GLY A 1 118 ? 7.972 -14.575 8.978 1.00 88.19 118 GLY A C 1
ATOM 868 O O . GLY A 1 118 ? 9.131 -14.730 8.582 1.00 88.19 118 GLY A O 1
ATOM 869 N N . ARG A 1 119 ? 6.979 -14.261 8.136 1.00 90.25 119 ARG A N 1
ATOM 870 C CA . ARG A 1 119 ? 7.146 -14.183 6.685 1.00 90.25 119 ARG A CA 1
ATOM 871 C C . ARG A 1 119 ? 7.966 -12.961 6.289 1.00 90.25 119 ARG A C 1
ATOM 873 O O . ARG A 1 119 ? 7.591 -11.822 6.570 1.00 90.25 119 ARG A O 1
ATOM 880 N N . ARG A 1 120 ? 9.038 -13.202 5.534 1.00 93.06 120 ARG A N 1
ATOM 881 C CA . ARG A 1 120 ? 9.893 -12.163 4.950 1.00 93.06 120 ARG A CA 1
ATOM 882 C C . ARG A 1 120 ? 9.686 -12.119 3.446 1.00 93.06 120 ARG A C 1
ATOM 884 O O . ARG A 1 120 ? 9.820 -13.140 2.782 1.00 93.06 120 ARG A O 1
ATOM 891 N N . ILE A 1 121 ? 9.356 -10.945 2.917 1.00 92.75 121 ILE A N 1
ATOM 892 C CA . ILE A 1 121 ? 9.187 -10.746 1.474 1.00 92.75 121 ILE A CA 1
ATOM 893 C C . ILE A 1 121 ? 10.250 -9.772 0.987 1.00 92.75 121 ILE A C 1
ATOM 895 O O . ILE A 1 121 ? 10.313 -8.636 1.458 1.00 92.75 121 ILE A O 1
ATOM 899 N N . HIS A 1 122 ? 11.071 -10.223 0.044 1.00 92.44 122 HIS A N 1
ATOM 900 C CA . HIS A 1 122 ? 12.150 -9.437 -0.540 1.00 92.44 122 HIS A CA 1
ATOM 901 C C . HIS A 1 122 ? 11.761 -8.912 -1.919 1.00 92.44 122 HIS A C 1
ATOM 903 O O . HIS A 1 122 ? 11.045 -9.575 -2.670 1.00 92.44 122 HIS A O 1
ATOM 909 N N . GLN A 1 123 ? 12.290 -7.741 -2.257 1.00 92.62 123 GLN A N 1
ATOM 910 C CA . GLN A 1 123 ? 12.224 -7.198 -3.605 1.00 92.62 123 GLN A CA 1
ATOM 911 C C . GLN A 1 123 ? 13.086 -8.030 -4.561 1.00 92.62 123 GLN A C 1
ATOM 913 O O . GLN A 1 123 ? 14.238 -8.333 -4.250 1.00 92.62 123 GLN A O 1
ATOM 918 N N . TRP A 1 124 ? 12.557 -8.352 -5.743 1.00 93.62 124 TRP A N 1
ATOM 919 C CA . TRP A 1 124 ? 13.318 -9.071 -6.776 1.00 93.62 124 TRP A CA 1
ATOM 920 C C . TRP A 1 124 ? 13.762 -8.221 -7.959 1.00 93.62 124 TRP A C 1
ATOM 922 O O . TRP A 1 124 ? 14.729 -8.582 -8.625 1.00 93.62 124 TRP A O 1
ATOM 932 N N . ILE A 1 125 ? 13.074 -7.111 -8.225 1.00 93.50 125 ILE A N 1
ATOM 933 C CA . ILE A 1 125 ? 13.370 -6.217 -9.347 1.00 93.50 125 ILE A CA 1
ATOM 934 C C . ILE A 1 125 ? 13.308 -4.768 -8.870 1.00 93.50 125 ILE A C 1
ATOM 936 O O . ILE A 1 125 ? 12.365 -4.367 -8.183 1.00 93.50 125 ILE A O 1
ATOM 940 N N . THR A 1 126 ? 14.299 -3.966 -9.258 1.00 89.75 126 THR A N 1
ATOM 941 C CA . THR A 1 126 ? 14.392 -2.543 -8.897 1.00 89.75 126 THR A CA 1
ATOM 942 C C . THR A 1 126 ? 13.879 -1.607 -9.977 1.00 89.75 126 THR A C 1
ATOM 944 O O . THR A 1 126 ? 13.300 -0.568 -9.667 1.00 89.75 126 THR A O 1
ATOM 947 N N . ASP A 1 127 ? 14.053 -1.964 -11.246 1.00 92.00 127 ASP A N 1
ATOM 948 C CA . ASP A 1 127 ? 13.784 -1.065 -12.362 1.00 92.00 127 ASP A CA 1
ATOM 949 C C . ASP A 1 127 ? 13.283 -1.794 -13.614 1.00 92.00 127 ASP A C 1
ATOM 951 O O . ASP A 1 127 ? 13.264 -3.020 -13.714 1.00 92.00 127 ASP A O 1
ATOM 955 N N . SER A 1 128 ? 12.841 -1.000 -14.589 1.00 92.50 128 SER A N 1
ATOM 956 C CA . SER A 1 128 ? 12.321 -1.508 -15.860 1.00 92.50 128 SER A CA 1
ATOM 957 C C . SER A 1 128 ? 13.371 -2.246 -16.695 1.00 92.50 128 SER A C 1
ATOM 959 O O . SER A 1 128 ? 13.017 -3.204 -17.369 1.00 92.50 128 SER A O 1
ATOM 961 N N . GLY A 1 129 ? 14.647 -1.848 -16.638 1.00 95.38 129 GLY A N 1
ATOM 962 C CA . GLY A 1 129 ? 15.708 -2.502 -17.404 1.00 95.38 129 GLY A CA 1
ATOM 963 C C . GLY A 1 129 ? 16.023 -3.899 -16.872 1.00 95.38 129 GLY A C 1
ATOM 964 O O . GLY A 1 129 ? 16.249 -4.820 -17.654 1.00 95.38 129 GLY A O 1
ATOM 965 N N . GLN A 1 130 ? 15.995 -4.081 -15.551 1.00 95.62 130 GLN A N 1
ATOM 966 C CA . GLN A 1 130 ? 16.042 -5.408 -14.939 1.00 95.62 130 GLN A CA 1
ATOM 967 C C . GLN A 1 130 ? 14.827 -6.250 -15.333 1.00 95.62 130 GLN A C 1
ATOM 969 O O . GLN A 1 130 ? 15.012 -7.389 -15.750 1.00 95.62 130 GLN A O 1
ATOM 974 N N . ALA A 1 131 ? 13.613 -5.688 -15.270 1.00 96.25 131 ALA A N 1
ATOM 975 C CA . ALA A 1 131 ? 12.403 -6.396 -15.692 1.00 96.25 131 ALA A CA 1
ATOM 976 C C . ALA A 1 131 ? 12.477 -6.866 -17.153 1.00 96.25 131 ALA A C 1
ATOM 978 O O . ALA A 1 131 ? 12.057 -7.978 -17.461 1.00 96.25 131 ALA A O 1
ATOM 979 N N . ASP A 1 132 ? 13.058 -6.058 -18.041 1.00 96.69 132 ASP A N 1
ATOM 980 C CA . ASP A 1 132 ? 13.249 -6.420 -19.448 1.00 96.69 132 ASP A CA 1
ATOM 981 C C . ASP A 1 132 ? 14.293 -7.524 -19.642 1.00 96.69 132 ASP A C 1
ATOM 983 O O . ASP A 1 132 ? 14.065 -8.450 -20.417 1.00 96.69 132 ASP A O 1
ATOM 987 N N . ARG A 1 133 ? 15.411 -7.476 -18.909 1.00 97.69 133 ARG A N 1
ATOM 988 C CA . ARG A 1 133 ? 16.496 -8.467 -19.032 1.00 97.69 133 ARG A CA 1
ATOM 989 C C . ARG A 1 133 ? 16.253 -9.769 -18.264 1.00 97.69 133 ARG A C 1
ATOM 991 O O . ARG A 1 133 ? 17.008 -10.718 -18.456 1.00 97.69 133 ARG A O 1
ATOM 998 N N . GLN A 1 134 ? 15.265 -9.819 -17.370 1.00 97.56 134 GLN A N 1
ATOM 999 C CA . GLN A 1 134 ? 15.041 -10.947 -16.456 1.00 97.56 134 GLN A CA 1
ATOM 1000 C C . GLN A 1 134 ? 13.594 -11.469 -16.525 1.00 97.56 134 GLN A C 1
ATOM 1002 O O . GLN A 1 134 ? 12.853 -11.361 -15.542 1.00 97.56 134 GLN A O 1
ATOM 1007 N N . PRO A 1 135 ? 13.175 -12.074 -17.653 1.00 97.25 135 PRO A N 1
ATOM 1008 C CA . PRO A 1 135 ? 11.819 -12.607 -17.805 1.00 97.25 135 PRO A CA 1
ATOM 1009 C C . PRO A 1 135 ? 11.468 -13.655 -16.738 1.00 97.25 135 PRO A C 1
ATOM 1011 O O . PRO A 1 135 ? 10.334 -13.698 -16.271 1.00 97.25 135 PRO A O 1
ATOM 1014 N N . ASP A 1 136 ? 12.441 -14.443 -16.273 1.00 97.75 136 ASP A N 1
ATOM 1015 C CA . ASP A 1 136 ? 12.239 -15.418 -15.193 1.00 97.75 136 ASP A CA 1
ATOM 1016 C C . ASP A 1 136 ? 11.820 -14.756 -13.882 1.00 97.75 136 ASP A C 1
ATOM 1018 O O . ASP A 1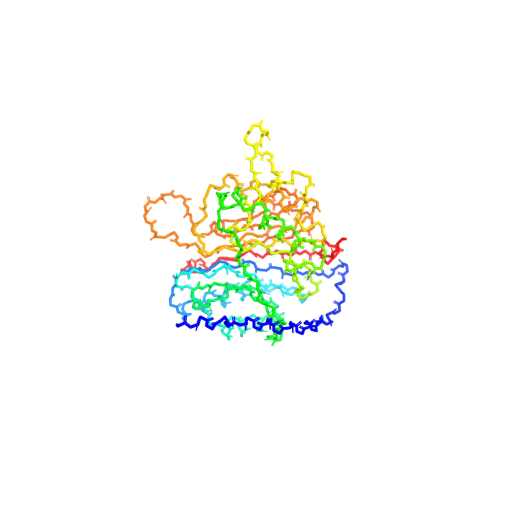 136 ? 10.878 -15.211 -13.240 1.00 97.75 136 ASP A O 1
ATOM 1022 N N . ARG A 1 137 ? 12.436 -13.622 -13.528 1.00 97.19 137 ARG A N 1
ATOM 1023 C CA . ARG A 1 137 ? 12.052 -12.857 -12.335 1.00 97.19 137 ARG A CA 1
ATOM 1024 C C . ARG A 1 137 ? 10.656 -12.269 -12.467 1.00 97.19 137 ARG A C 1
ATOM 1026 O O . ARG A 1 137 ? 9.921 -12.243 -11.485 1.00 97.19 137 ARG A O 1
ATOM 1033 N N . VAL A 1 138 ? 10.265 -11.837 -13.667 1.00 97.69 138 VAL A N 1
ATOM 1034 C CA . VAL A 1 138 ? 8.890 -11.383 -13.924 1.00 97.69 138 VAL A CA 1
ATOM 1035 C C . VAL A 1 138 ? 7.899 -12.532 -13.726 1.00 97.69 138 VAL A C 1
ATOM 1037 O O . VAL A 1 138 ? 6.918 -12.364 -13.003 1.00 97.69 138 VAL A O 1
ATOM 1040 N N . ARG A 1 139 ? 8.191 -13.722 -14.271 1.00 97.31 139 ARG A N 1
ATOM 1041 C CA . ARG A 1 139 ? 7.382 -14.935 -14.053 1.00 97.31 139 ARG A CA 1
ATOM 1042 C C . ARG A 1 139 ? 7.308 -15.326 -12.579 1.00 97.31 139 ARG A C 1
ATOM 1044 O O . ARG A 1 139 ? 6.240 -15.703 -12.102 1.00 97.31 139 ARG A O 1
ATOM 1051 N N . ASP A 1 140 ? 8.402 -15.196 -11.836 1.00 97.12 140 ASP A N 1
ATOM 1052 C CA . ASP A 1 140 ? 8.396 -15.460 -10.401 1.00 97.12 140 ASP A CA 1
ATOM 1053 C C . ASP A 1 140 ? 7.476 -14.477 -9.653 1.00 97.12 140 ASP A C 1
ATOM 1055 O O . ASP A 1 140 ? 6.709 -14.898 -8.784 1.00 97.12 140 ASP A O 1
ATOM 1059 N N . ILE A 1 141 ? 7.519 -13.176 -9.977 1.00 96.94 141 ILE A N 1
ATOM 1060 C CA . ILE A 1 141 ? 6.631 -12.177 -9.351 1.00 96.94 141 ILE A CA 1
ATOM 1061 C C . ILE A 1 141 ? 5.164 -12.479 -9.686 1.00 96.94 141 ILE A C 1
ATOM 1063 O O . ILE A 1 141 ? 4.312 -12.376 -8.803 1.00 96.94 141 ILE A O 1
ATOM 1067 N N . LEU A 1 142 ? 4.861 -12.913 -10.915 1.00 97.12 142 LEU A N 1
ATOM 1068 C CA . LEU A 1 142 ? 3.511 -13.350 -11.289 1.00 97.12 142 LEU A CA 1
ATOM 1069 C C . LEU A 1 142 ? 3.049 -14.539 -10.441 1.00 97.12 142 LEU A C 1
ATOM 1071 O O . LEU A 1 142 ? 1.965 -14.488 -9.867 1.00 97.12 142 LEU A O 1
ATOM 1075 N N . ARG A 1 143 ? 3.899 -15.561 -10.261 1.00 96.81 143 ARG A N 1
ATOM 1076 C CA . ARG A 1 143 ? 3.601 -16.700 -9.374 1.00 96.81 143 ARG A CA 1
ATOM 1077 C C . ARG A 1 143 ? 3.363 -16.267 -7.928 1.00 96.81 143 ARG A C 1
ATOM 1079 O O . ARG A 1 143 ? 2.443 -16.761 -7.286 1.00 96.81 143 ARG A O 1
ATOM 1086 N N . ARG A 1 144 ? 4.141 -15.307 -7.418 1.00 95.62 144 ARG A N 1
ATOM 1087 C CA . ARG A 1 144 ? 3.908 -14.707 -6.091 1.00 95.62 144 ARG A CA 1
ATOM 1088 C C . ARG A 1 144 ? 2.598 -13.931 -6.010 1.00 95.62 144 ARG A C 1
ATOM 1090 O O . ARG A 1 144 ? 2.047 -13.820 -4.922 1.00 95.62 144 ARG A O 1
ATOM 1097 N N . SER A 1 145 ? 2.125 -13.387 -7.123 1.00 96.44 145 SER A N 1
ATOM 1098 C CA . SER A 1 145 ? 0.922 -12.555 -7.188 1.00 96.44 145 SER A CA 1
ATOM 1099 C C . SER A 1 145 ? -0.353 -13.346 -7.482 1.00 96.44 145 SER A C 1
ATOM 1101 O O . SER A 1 145 ? -1.424 -12.748 -7.536 1.00 96.44 145 SER A O 1
ATOM 1103 N N . ALA A 1 146 ? -0.243 -14.660 -7.685 1.00 94.69 146 ALA A N 1
ATOM 1104 C CA . ALA A 1 146 ? -1.360 -15.580 -7.863 1.00 94.69 146 ALA A CA 1
ATOM 1105 C C . ALA A 1 146 ? -2.012 -15.958 -6.512 1.00 94.69 146 ALA A C 1
ATOM 1107 O O . ALA A 1 146 ? -1.410 -15.728 -5.455 1.00 94.69 146 ALA A O 1
ATOM 1108 N N . PRO A 1 147 ? -3.219 -16.557 -6.509 1.00 92.25 147 PRO A N 1
ATOM 1109 C CA . PRO A 1 147 ? -3.861 -17.054 -5.292 1.00 92.25 147 PRO A CA 1
ATOM 1110 C C . PRO A 1 147 ? -2.945 -17.987 -4.489 1.00 92.25 147 PRO A C 1
ATOM 1112 O O . PRO A 1 147 ? -2.359 -18.920 -5.032 1.00 92.25 147 PRO A O 1
ATOM 1115 N N . GLY A 1 148 ? -2.790 -17.715 -3.190 1.00 87.31 148 GLY A N 1
ATOM 1116 C CA . GLY A 1 148 ? -1.878 -18.457 -2.304 1.00 87.31 148 GLY A CA 1
ATOM 1117 C C . GLY A 1 148 ? -0.384 -18.151 -2.496 1.00 87.31 148 GLY A C 1
ATOM 1118 O O . GLY A 1 148 ? 0.443 -18.642 -1.725 1.00 87.31 148 GLY A O 1
ATOM 1119 N N . GLY A 1 149 ? -0.027 -17.322 -3.480 1.00 92.62 149 GLY A N 1
ATOM 1120 C CA . GLY A 1 149 ? 1.341 -16.900 -3.752 1.00 92.62 149 GLY A CA 1
ATOM 1121 C C . GLY A 1 149 ? 1.926 -16.004 -2.659 1.00 92.62 149 GLY A C 1
ATOM 1122 O O . GLY A 1 149 ? 1.222 -15.429 -1.822 1.00 92.62 149 GLY A O 1
ATOM 1123 N N . GLU A 1 150 ? 3.257 -15.873 -2.646 1.00 92.00 150 GLU A N 1
ATOM 1124 C CA . GLU A 1 150 ? 3.918 -15.190 -1.532 1.00 92.00 150 GLU A CA 1
ATOM 1125 C C . GLU A 1 150 ? 3.747 -13.682 -1.474 1.00 92.00 150 GLU A C 1
ATOM 1127 O O . GLU A 1 150 ? 3.977 -13.088 -0.425 1.00 92.00 150 GLU A O 1
ATOM 1132 N N . GLY A 1 151 ? 3.323 -13.073 -2.574 1.00 92.69 151 GLY A N 1
ATOM 1133 C CA . GLY A 1 151 ? 2.980 -11.662 -2.654 1.00 92.69 151 GLY A CA 1
ATOM 1134 C C . GLY A 1 151 ? 1.646 -11.322 -1.993 1.00 92.69 151 GLY A C 1
ATOM 1135 O O . GLY A 1 151 ? 1.356 -10.140 -1.866 1.00 92.69 151 GLY A O 1
ATOM 1136 N N . THR A 1 152 ? 0.845 -12.300 -1.558 1.00 93.75 152 THR A N 1
ATOM 1137 C CA . THR A 1 152 ? -0.391 -12.058 -0.799 1.00 93.75 152 THR A CA 1
ATOM 1138 C C . THR A 1 152 ? -0.176 -12.295 0.691 1.00 93.75 152 THR A C 1
ATOM 1140 O O . THR A 1 152 ? 0.436 -13.280 1.111 1.00 93.75 152 THR A O 1
ATOM 1143 N N . ILE A 1 153 ? -0.686 -11.383 1.512 1.00 90.75 153 ILE A N 1
ATOM 1144 C CA . ILE A 1 153 ? -0.602 -11.450 2.969 1.00 90.75 153 ILE A CA 1
ATOM 1145 C C . ILE A 1 153 ? -1.989 -11.232 3.547 1.00 90.75 153 ILE A C 1
ATOM 1147 O O . ILE A 1 153 ? -2.705 -10.338 3.109 1.00 90.75 153 ILE A O 1
ATOM 1151 N N . HIS A 1 154 ? -2.324 -12.011 4.567 1.00 91.88 154 HIS A N 1
ATOM 1152 C CA . HIS A 1 154 ? -3.556 -11.845 5.317 1.00 91.88 154 HIS A CA 1
ATOM 1153 C C . HIS A 1 154 ? -3.333 -10.897 6.502 1.00 91.88 154 HIS A C 1
ATOM 1155 O O . HIS A 1 154 ? -2.457 -11.154 7.330 1.00 91.88 154 HIS A O 1
ATOM 1161 N N . LEU A 1 155 ? -4.090 -9.802 6.577 1.00 92.38 155 LEU A N 1
ATOM 1162 C CA . LEU A 1 155 ? -4.041 -8.813 7.658 1.00 92.38 155 LEU A CA 1
ATOM 1163 C C . LEU A 1 155 ? -5.460 -8.508 8.122 1.00 92.38 155 LEU A C 1
ATOM 1165 O O . LEU A 1 155 ? -6.261 -8.017 7.333 1.00 92.38 155 LEU A O 1
ATOM 1169 N N . ALA A 1 156 ? -5.759 -8.777 9.395 1.00 92.62 156 ALA A N 1
ATOM 1170 C CA . ALA A 1 156 ? -7.053 -8.466 10.010 1.00 92.62 156 ALA A CA 1
ATOM 1171 C C . ALA A 1 156 ? -8.264 -8.901 9.148 1.00 92.62 156 ALA A C 1
ATOM 1173 O O . ALA A 1 156 ? -9.187 -8.122 8.920 1.00 92.62 156 ALA A O 1
ATOM 1174 N N . GLY A 1 157 ? -8.233 -10.129 8.613 1.00 91.56 157 GLY A N 1
ATOM 1175 C CA . GLY A 1 157 ? -9.306 -10.661 7.766 1.00 91.56 157 GLY A CA 1
ATOM 1176 C C . GLY A 1 157 ? -9.229 -10.287 6.277 1.00 91.56 157 GLY A C 1
ATOM 1177 O O . GLY A 1 157 ? -10.015 -10.818 5.494 1.00 91.56 157 GLY A O 1
ATOM 1178 N N . VAL A 1 158 ? -8.299 -9.420 5.858 1.00 93.62 158 VAL A N 1
ATOM 1179 C CA . VAL A 1 158 ? -8.163 -8.934 4.471 1.00 93.62 158 VAL A CA 1
ATOM 1180 C C . VAL A 1 158 ? -6.930 -9.526 3.793 1.00 93.62 158 VAL A C 1
ATOM 1182 O O . VAL A 1 158 ? -5.829 -9.480 4.342 1.00 93.62 158 VAL A O 1
ATOM 1185 N N . ASP A 1 159 ? -7.092 -9.999 2.558 1.00 93.81 159 ASP A N 1
ATOM 1186 C CA . ASP A 1 159 ? -5.966 -10.354 1.694 1.00 93.81 159 ASP A CA 1
ATOM 1187 C C . ASP A 1 159 ? -5.422 -9.109 0.979 1.00 93.81 159 ASP A C 1
ATOM 1189 O O . ASP A 1 159 ? -6.130 -8.420 0.239 1.00 93.81 159 ASP A O 1
ATOM 1193 N N . VAL A 1 160 ? -4.138 -8.831 1.202 1.00 95.25 160 VAL A N 1
ATOM 1194 C CA . VAL A 1 160 ? -3.409 -7.690 0.643 1.00 95.25 160 VAL A CA 1
ATOM 1195 C C . VAL A 1 160 ? -2.302 -8.199 -0.277 1.00 95.25 160 VAL A C 1
ATOM 1197 O O . VAL A 1 160 ? -1.393 -8.906 0.162 1.00 95.25 160 VAL A O 1
ATOM 1200 N N . GLY A 1 161 ? -2.365 -7.837 -1.557 1.00 96.56 161 GLY A N 1
ATOM 1201 C CA . GLY A 1 161 ? -1.281 -8.039 -2.517 1.00 96.56 161 GLY A CA 1
ATOM 1202 C C . GLY A 1 161 ? -0.164 -7.016 -2.311 1.00 96.56 161 GLY A C 1
ATOM 1203 O O . GLY A 1 161 ? -0.438 -5.849 -2.047 1.00 96.56 161 GLY A O 1
ATOM 1204 N N . LEU A 1 162 ? 1.094 -7.427 -2.437 1.00 95.88 162 LEU A N 1
ATOM 1205 C CA . LEU A 1 162 ? 2.264 -6.579 -2.223 1.00 95.88 162 LEU A CA 1
ATOM 1206 C C . LEU A 1 162 ? 3.186 -6.587 -3.443 1.00 95.88 162 LEU A C 1
ATOM 1208 O O . LEU A 1 162 ? 3.691 -7.636 -3.839 1.00 95.88 162 LEU A O 1
ATOM 1212 N N . LEU A 1 163 ? 3.489 -5.393 -3.952 1.00 95.19 163 LEU A N 1
ATOM 1213 C CA . LEU A 1 163 ? 4.638 -5.139 -4.821 1.00 95.19 163 LEU A CA 1
ATOM 1214 C C . LEU A 1 163 ? 5.698 -4.378 -4.023 1.00 95.19 163 LEU A C 1
ATOM 1216 O O . LEU A 1 163 ? 5.442 -3.269 -3.548 1.00 95.19 163 LEU A O 1
ATOM 1220 N N . CYS A 1 164 ? 6.895 -4.940 -3.886 1.00 92.81 164 CYS A N 1
ATOM 1221 C CA . CYS A 1 164 ? 7.987 -4.311 -3.150 1.00 92.81 164 CYS A CA 1
ATOM 1222 C C . CYS A 1 164 ? 8.701 -3.275 -4.029 1.00 92.81 164 CYS A C 1
ATOM 1224 O O . CYS A 1 164 ? 9.418 -3.632 -4.964 1.00 92.81 164 CYS A O 1
ATOM 1226 N N . CYS A 1 165 ? 8.541 -1.988 -3.710 1.00 90.50 165 CYS A N 1
ATOM 1227 C CA . CYS A 1 165 ? 9.255 -0.877 -4.337 1.00 90.50 165 CYS A CA 1
ATOM 1228 C C . CYS A 1 165 ? 9.188 -0.932 -5.878 1.00 90.50 165 CYS A C 1
ATOM 1230 O O . CYS A 1 165 ? 8.118 -0.749 -6.468 1.00 90.50 165 CYS A O 1
ATOM 1232 N N . GLY A 1 166 ? 10.317 -1.222 -6.524 1.00 90.62 166 GLY A N 1
ATOM 1233 C CA . GLY A 1 166 ? 10.482 -1.292 -7.969 1.00 90.62 166 GLY A CA 1
ATOM 1234 C C . GLY A 1 166 ? 9.803 -2.478 -8.656 1.00 90.62 166 GLY A C 1
ATOM 1235 O O . GLY A 1 166 ? 9.767 -2.488 -9.884 1.00 90.62 166 GLY A O 1
ATOM 1236 N N . GLU A 1 167 ? 9.223 -3.437 -7.925 1.00 94.69 167 GLU A N 1
ATOM 1237 C CA . GLU A 1 167 ? 8.534 -4.590 -8.528 1.00 94.69 167 GLU A CA 1
ATOM 1238 C C . GLU A 1 167 ? 7.352 -4.172 -9.413 1.00 94.69 167 GLU A C 1
ATOM 1240 O O . GLU A 1 167 ? 7.035 -4.868 -10.370 1.00 94.69 167 GLU A O 1
ATOM 1245 N N . ASN A 1 168 ? 6.761 -2.986 -9.211 1.00 94.00 168 ASN A N 1
ATOM 1246 C CA . ASN A 1 168 ? 5.742 -2.461 -10.129 1.00 94.00 168 ASN A CA 1
ATOM 1247 C C . ASN A 1 168 ? 6.260 -2.240 -11.569 1.00 94.00 168 ASN A C 1
ATOM 1249 O O . ASN A 1 168 ? 5.464 -2.056 -12.490 1.00 94.00 168 ASN A O 1
ATOM 1253 N N . ASN A 1 169 ? 7.580 -2.261 -11.788 1.00 94.50 169 ASN A N 1
ATOM 1254 C CA . ASN A 1 169 ? 8.182 -2.125 -13.110 1.00 94.50 169 ASN A CA 1
ATOM 1255 C C . ASN A 1 169 ? 7.972 -3.339 -14.011 1.00 94.50 169 ASN A C 1
ATOM 1257 O O . ASN A 1 169 ? 8.226 -3.217 -15.211 1.00 94.50 169 ASN A O 1
ATOM 1261 N N . ILE A 1 170 ? 7.456 -4.456 -13.485 1.00 96.38 170 ILE A N 1
ATOM 1262 C CA . ILE A 1 170 ? 6.950 -5.543 -14.331 1.00 96.38 170 ILE A CA 1
ATOM 1263 C C . ILE A 1 170 ? 5.750 -5.107 -15.172 1.00 96.38 170 ILE A C 1
ATOM 1265 O O . ILE A 1 170 ? 5.438 -5.756 -16.160 1.00 96.38 170 ILE A O 1
ATOM 1269 N N . LEU A 1 171 ? 5.096 -4.000 -14.815 1.00 95.94 171 LEU A N 1
ATOM 1270 C CA . LEU A 1 171 ? 4.079 -3.367 -15.637 1.00 95.94 171 LEU A CA 1
ATOM 1271 C C . LEU A 1 171 ? 4.740 -2.402 -16.626 1.00 95.94 171 LEU A C 1
ATOM 1273 O O . LEU A 1 171 ? 5.468 -1.479 -16.237 1.00 95.94 171 LEU A O 1
ATOM 1277 N N . ARG A 1 172 ? 4.463 -2.564 -17.918 1.00 93.62 172 ARG A N 1
ATOM 1278 C CA . ARG A 1 172 ? 4.866 -1.607 -18.957 1.00 93.62 172 ARG A CA 1
ATOM 1279 C C . ARG A 1 172 ? 3.682 -0.729 -19.344 1.00 93.62 172 ARG A C 1
ATOM 1281 O O . ARG A 1 172 ? 2.559 -1.209 -19.399 1.00 93.62 172 ARG A O 1
ATOM 1288 N N . CYS A 1 173 ? 3.950 0.548 -19.605 1.00 90.81 173 CYS A N 1
ATOM 1289 C CA . CYS A 1 173 ? 2.982 1.456 -20.216 1.00 90.81 173 CYS A CA 1
ATOM 1290 C C . CYS A 1 173 ? 3.327 1.561 -21.702 1.00 90.81 173 CYS A C 1
ATOM 1292 O O . CYS A 1 173 ? 4.384 2.090 -22.052 1.00 90.81 173 CYS A O 1
ATOM 1294 N N . GLU A 1 174 ? 2.464 1.034 -22.557 1.00 87.12 174 GLU A N 1
ATOM 1295 C CA . GLU A 1 174 ? 2.626 1.041 -24.008 1.00 87.12 174 GLU A CA 1
ATOM 1296 C C . GLU A 1 174 ? 2.187 2.405 -24.551 1.00 87.12 174 GLU A C 1
ATOM 1298 O O . GLU A 1 174 ? 0.999 2.675 -24.724 1.00 87.12 174 GLU A O 1
ATOM 1303 N N . GLN A 1 175 ? 3.152 3.302 -24.774 1.00 79.69 175 GLN A N 1
ATOM 1304 C CA . GLN A 1 175 ? 2.877 4.681 -25.203 1.00 79.69 175 GLN A CA 1
ATOM 1305 C C . GLN A 1 175 ? 2.117 4.746 -26.534 1.00 79.69 175 GLN A C 1
ATOM 1307 O O . GLN A 1 175 ? 1.277 5.622 -26.704 1.00 79.69 175 GLN A O 1
ATOM 1312 N N . SER A 1 176 ? 2.361 3.791 -27.437 1.00 80.25 176 SER A N 1
ATOM 1313 C CA . SER A 1 176 ? 1.672 3.663 -28.727 1.00 80.25 176 SER A CA 1
ATOM 1314 C C . SER A 1 176 ? 0.184 3.306 -28.617 1.00 80.25 176 SER A C 1
ATOM 1316 O O . SER A 1 176 ? -0.519 3.356 -29.619 1.00 80.25 176 SER A O 1
ATOM 1318 N N . HIS A 1 177 ? -0.307 2.955 -27.424 1.00 78.81 177 HIS A N 1
ATOM 1319 C CA . HIS A 1 177 ? -1.692 2.547 -27.175 1.00 78.81 177 HIS A CA 1
ATOM 1320 C C . HIS A 1 177 ? -2.278 3.305 -25.982 1.00 78.81 177 HIS A C 1
ATOM 1322 O O . HIS A 1 177 ? -2.706 2.693 -25.008 1.00 78.81 177 HIS A O 1
ATOM 1328 N N . GLU A 1 178 ? -2.226 4.639 -26.007 1.00 78.81 178 GLU A N 1
ATOM 1329 C CA . GLU A 1 178 ? -2.782 5.500 -24.944 1.00 78.81 178 GLU A CA 1
ATOM 1330 C C . GLU A 1 178 ? -2.218 5.196 -23.541 1.00 78.81 178 GLU A C 1
ATOM 1332 O O . GLU A 1 178 ? -2.868 5.399 -22.515 1.00 78.81 178 GLU A O 1
ATOM 1337 N N . ASN A 1 179 ? -0.971 4.716 -23.476 1.00 75.19 179 ASN A N 1
ATOM 1338 C CA . ASN A 1 179 ? -0.341 4.215 -22.252 1.00 75.19 179 ASN A CA 1
ATOM 1339 C C . ASN A 1 179 ? -1.057 3.003 -21.634 1.00 75.19 179 ASN A C 1
ATOM 1341 O O . ASN A 1 179 ? -1.051 2.848 -20.407 1.00 75.19 179 ASN A O 1
ATOM 1345 N N . ARG A 1 180 ? -1.632 2.122 -22.466 1.00 86.94 180 ARG A N 1
ATOM 1346 C CA . ARG A 1 180 ? -2.163 0.826 -22.032 1.00 86.94 180 ARG A CA 1
ATOM 1347 C C . ARG A 1 180 ? -1.127 0.113 -21.173 1.00 86.94 180 ARG A C 1
ATOM 1349 O O . ARG A 1 180 ? 0.042 -0.003 -21.540 1.00 86.94 180 ARG A O 1
ATOM 1356 N N . VAL A 1 181 ? -1.573 -0.360 -20.016 1.00 93.81 181 VAL A N 1
ATOM 1357 C CA . VAL A 1 181 ? -0.728 -1.114 -19.095 1.00 93.81 181 VAL A CA 1
ATOM 1358 C C . VAL A 1 181 ? -0.879 -2.603 -19.358 1.00 93.81 181 VAL A C 1
ATOM 1360 O O . VAL A 1 181 ? -1.999 -3.099 -19.475 1.00 93.81 181 VAL A O 1
ATOM 1363 N N . SER A 1 182 ? 0.252 -3.297 -19.438 1.00 94.88 182 SER A N 1
ATOM 1364 C CA . SER A 1 182 ? 0.343 -4.752 -19.564 1.00 94.88 182 SER A CA 1
ATOM 1365 C C . SER A 1 182 ? 1.513 -5.282 -18.735 1.00 94.88 182 SER A C 1
ATOM 1367 O O . SER A 1 182 ? 2.423 -4.530 -18.361 1.00 94.88 182 SER A O 1
ATOM 1369 N N . VAL A 1 183 ? 1.495 -6.576 -18.422 1.00 96.38 183 VAL A N 1
ATOM 1370 C CA . VAL A 1 183 ? 2.626 -7.245 -17.776 1.00 96.38 183 VAL A CA 1
ATOM 1371 C C . VAL A 1 183 ? 3.712 -7.515 -18.826 1.00 96.38 183 VAL A C 1
ATOM 1373 O O . VAL A 1 183 ? 3.446 -7.977 -19.936 1.00 96.38 183 VAL A O 1
ATOM 1376 N N . ARG A 1 184 ? 4.964 -7.185 -18.498 1.00 95.94 184 ARG A N 1
ATOM 1377 C CA . ARG A 1 184 ? 6.126 -7.457 -19.352 1.00 95.94 184 ARG A CA 1
ATOM 1378 C C . ARG A 1 184 ? 6.258 -8.957 -19.580 1.00 95.94 184 ARG A C 1
ATOM 1380 O O . ARG A 1 184 ? 6.106 -9.736 -18.648 1.00 95.94 184 ARG A O 1
ATOM 1387 N N . HIS A 1 185 ? 6.584 -9.339 -20.812 1.00 95.62 185 HIS A N 1
ATOM 1388 C CA . HIS A 1 185 ? 6.774 -10.734 -21.243 1.00 95.62 185 HIS A CA 1
ATOM 1389 C C . HIS A 1 185 ? 5.529 -11.631 -21.185 1.00 95.62 185 HIS A C 1
ATOM 1391 O O . HIS A 1 185 ? 5.596 -12.752 -21.673 1.00 95.62 185 HIS A O 1
ATOM 1397 N N . ASP A 1 186 ? 4.401 -11.141 -20.667 1.00 95.44 186 ASP A N 1
ATOM 1398 C CA . ASP A 1 186 ? 3.110 -11.830 -20.709 1.00 95.44 186 ASP A CA 1
ATOM 1399 C C . ASP A 1 186 ? 1.951 -10.812 -20.703 1.00 95.44 186 ASP A C 1
ATOM 1401 O O . ASP A 1 186 ? 1.366 -10.529 -19.659 1.00 95.44 186 ASP A O 1
ATOM 1405 N N . PRO A 1 187 ? 1.603 -10.213 -21.856 1.00 92.81 187 PRO A N 1
ATOM 1406 C CA . PRO A 1 187 ? 0.586 -9.162 -21.910 1.00 92.81 187 PRO A CA 1
ATOM 1407 C C . PRO A 1 187 ? -0.834 -9.605 -21.531 1.00 92.81 187 PRO A C 1
ATOM 1409 O O . PRO A 1 187 ? -1.698 -8.739 -21.384 1.00 92.81 187 PRO A O 1
ATOM 1412 N N . GLN A 1 188 ? -1.084 -10.916 -21.425 1.00 93.06 188 GLN A N 1
ATOM 1413 C CA . GLN A 1 188 ? -2.379 -11.482 -21.034 1.00 93.06 188 GLN A CA 1
ATOM 1414 C C . GLN A 1 188 ? -2.460 -11.761 -19.530 1.00 93.06 188 GLN A C 1
ATOM 1416 O O . GLN A 1 188 ? -3.558 -11.925 -19.002 1.00 93.06 188 GLN A O 1
ATOM 1421 N N . ALA A 1 189 ? -1.322 -11.798 -18.834 1.00 94.50 189 ALA A N 1
ATOM 1422 C CA . ALA A 1 189 ? -1.303 -12.014 -17.401 1.00 94.50 189 ALA A CA 1
ATOM 1423 C C . ALA A 1 189 ? -1.846 -10.814 -16.620 1.00 94.50 189 ALA A C 1
ATOM 1425 O O . ALA A 1 189 ? -1.672 -9.643 -16.975 1.00 94.50 189 ALA A O 1
ATOM 1426 N N . SER A 1 190 ? -2.439 -11.133 -15.479 1.00 91.19 190 SER A N 1
ATOM 1427 C CA . SER A 1 190 ? -2.939 -10.188 -14.494 1.00 91.19 190 SER A CA 1
ATOM 1428 C C . SER A 1 190 ? -2.200 -10.342 -13.164 1.00 91.19 190 SER A C 1
ATOM 1430 O O . SER A 1 190 ? -1.504 -11.326 -12.908 1.00 91.19 190 SER A O 1
ATOM 1432 N N . LEU A 1 191 ? -2.307 -9.322 -12.312 1.00 94.12 191 LEU A N 1
ATOM 1433 C CA . LEU A 1 191 ? -1.692 -9.314 -10.987 1.00 94.12 191 LEU A CA 1
ATOM 1434 C C . LEU A 1 191 ? -2.777 -9.193 -9.925 1.00 94.12 191 LEU A C 1
ATOM 1436 O O . LEU A 1 191 ? -3.555 -8.233 -9.939 1.00 94.12 191 LEU A O 1
ATOM 1440 N N . PHE A 1 192 ? -2.739 -10.115 -8.964 1.00 94.94 192 PHE A N 1
ATOM 1441 C CA . PHE A 1 192 ? -3.560 -10.094 -7.760 1.00 94.94 192 PHE A CA 1
ATOM 1442 C C . PHE A 1 192 ? -5.076 -10.065 -8.014 1.00 94.94 192 PHE A C 1
ATOM 1444 O O . PHE A 1 192 ? -5.805 -9.374 -7.307 1.00 94.94 192 PHE A O 1
ATOM 1451 N N . ASP A 1 193 ? -5.570 -10.804 -9.008 1.00 92.38 193 ASP A N 1
ATOM 1452 C CA . ASP A 1 193 ? -7.006 -10.845 -9.341 1.00 92.38 193 ASP A CA 1
ATOM 1453 C C . ASP A 1 193 ? -7.917 -11.296 -8.201 1.00 92.38 193 ASP A C 1
ATOM 1455 O O . ASP A 1 193 ? -9.062 -10.854 -8.126 1.00 92.38 193 ASP A O 1
ATOM 1459 N N . HIS A 1 194 ? -7.374 -12.066 -7.263 1.00 93.06 194 HIS A N 1
ATOM 1460 C CA . HIS A 1 194 ? -8.070 -12.565 -6.081 1.00 93.06 194 HIS A CA 1
ATOM 1461 C C . HIS A 1 194 ? -8.090 -11.597 -4.891 1.00 93.06 194 HIS A C 1
ATOM 1463 O O . HIS A 1 194 ? -8.823 -11.846 -3.937 1.00 93.06 194 HIS A O 1
ATOM 1469 N N . VAL A 1 195 ? -7.299 -10.512 -4.894 1.00 95.00 195 VAL A N 1
ATOM 1470 C CA . VAL A 1 195 ? -7.221 -9.591 -3.742 1.00 95.00 195 VAL A CA 1
ATOM 1471 C C . VAL A 1 195 ? -8.036 -8.321 -3.964 1.00 95.00 195 VAL A C 1
ATOM 1473 O O . VAL A 1 195 ? -8.131 -7.791 -5.074 1.00 95.00 195 VAL A O 1
ATOM 1476 N N . ALA A 1 196 ? -8.554 -7.769 -2.869 1.00 94.38 196 ALA A N 1
ATOM 1477 C CA . ALA A 1 196 ? -9.270 -6.498 -2.873 1.00 94.38 196 ALA A CA 1
ATOM 1478 C C . ALA A 1 196 ? -8.369 -5.281 -2.605 1.00 94.38 196 ALA A C 1
ATOM 1480 O O . ALA A 1 196 ? -8.755 -4.154 -2.918 1.00 94.38 196 ALA A O 1
ATOM 1481 N N . VAL A 1 197 ? -7.166 -5.493 -2.059 1.00 96.69 197 VAL A N 1
ATOM 1482 C CA . VAL A 1 197 ? -6.202 -4.430 -1.748 1.00 96.69 197 VAL A CA 1
ATOM 1483 C C . VAL A 1 197 ? -4.836 -4.785 -2.323 1.00 96.69 197 VAL A C 1
ATOM 1485 O O . VAL A 1 197 ? -4.298 -5.848 -2.035 1.00 96.69 197 VAL A O 1
ATOM 1488 N N . VAL A 1 198 ? -4.241 -3.884 -3.100 1.00 97.19 198 VAL A N 1
ATOM 1489 C CA . VAL A 1 198 ? -2.839 -3.964 -3.528 1.00 97.19 198 VAL A CA 1
ATOM 1490 C C . VAL A 1 198 ? -2.067 -2.816 -2.901 1.00 97.19 198 VAL A C 1
ATOM 1492 O O . VAL A 1 198 ? -2.436 -1.656 -3.047 1.00 97.19 198 VAL A O 1
ATOM 1495 N N . LEU A 1 199 ? -0.966 -3.136 -2.238 1.00 96.12 199 LEU A N 1
ATOM 1496 C CA . LEU A 1 199 ? 0.004 -2.187 -1.724 1.00 96.12 199 LEU A CA 1
ATOM 1497 C C . LEU A 1 199 ? 1.250 -2.194 -2.613 1.00 96.12 199 LEU A C 1
ATOM 1499 O O . LEU A 1 199 ? 1.854 -3.238 -2.858 1.00 96.12 199 LEU A O 1
ATOM 1503 N N . ASN A 1 200 ? 1.699 -1.011 -3.016 1.00 94.06 200 ASN A N 1
ATOM 1504 C CA . ASN A 1 200 ? 3.074 -0.796 -3.439 1.00 94.06 200 ASN A CA 1
ATOM 1505 C C . ASN A 1 200 ? 3.747 0.191 -2.490 1.00 94.06 200 ASN A C 1
ATOM 1507 O O . ASN A 1 200 ? 3.594 1.406 -2.611 1.00 94.06 200 ASN A O 1
ATOM 1511 N N . GLY A 1 201 ? 4.488 -0.354 -1.532 1.00 90.00 201 GLY A N 1
ATOM 1512 C CA . GLY A 1 201 ? 5.342 0.437 -0.664 1.00 90.00 201 GLY A CA 1
ATOM 1513 C C . GLY A 1 201 ? 6.728 0.601 -1.279 1.00 90.00 201 GLY A C 1
ATOM 1514 O O . GLY A 1 201 ? 7.320 -0.379 -1.735 1.00 90.00 201 GLY A O 1
ATOM 1515 N N . ALA A 1 202 ? 7.249 1.823 -1.302 1.00 85.56 202 ALA A N 1
ATOM 1516 C CA . ALA A 1 202 ? 8.540 2.153 -1.892 1.00 85.56 202 ALA A CA 1
ATOM 1517 C C . ALA A 1 202 ? 9.491 2.789 -0.877 1.00 85.56 202 ALA A C 1
ATOM 1519 O O . ALA A 1 202 ? 9.069 3.430 0.087 1.00 85.56 202 ALA A O 1
ATOM 1520 N N . HIS A 1 203 ? 10.785 2.592 -1.123 1.00 79.44 203 HIS A N 1
ATOM 1521 C CA . HIS A 1 203 ? 11.880 3.154 -0.335 1.00 79.44 203 HIS A CA 1
ATOM 1522 C C . HIS A 1 203 ? 12.796 4.097 -1.129 1.00 79.44 203 HIS A C 1
ATOM 1524 O O . HIS A 1 203 ? 13.890 4.450 -0.692 1.00 79.44 203 HIS A O 1
ATOM 1530 N N . THR A 1 204 ? 12.390 4.502 -2.325 1.00 72.50 204 THR A N 1
ATOM 1531 C CA . THR A 1 204 ? 13.122 5.485 -3.124 1.00 72.50 204 THR A CA 1
ATOM 1532 C C . THR A 1 204 ? 12.178 6.565 -3.610 1.00 72.50 204 THR A C 1
ATOM 1534 O O . THR A 1 204 ? 10.964 6.371 -3.691 1.00 72.50 204 THR A O 1
ATOM 1537 N N . ARG A 1 205 ? 12.749 7.706 -4.013 1.00 68.31 205 ARG A N 1
ATOM 1538 C CA . ARG A 1 205 ? 12.005 8.679 -4.813 1.00 68.31 205 ARG A CA 1
ATOM 1539 C C . ARG A 1 205 ? 11.503 7.985 -6.078 1.00 68.31 205 ARG A C 1
ATOM 1541 O O . ARG A 1 205 ? 12.241 7.251 -6.735 1.00 68.31 205 ARG A O 1
ATOM 1548 N N . MET A 1 206 ? 10.241 8.225 -6.400 1.00 66.25 206 MET A N 1
ATOM 1549 C CA . MET A 1 206 ? 9.625 7.648 -7.583 1.00 66.25 206 MET A CA 1
ATOM 1550 C C . MET A 1 206 ? 10.111 8.331 -8.861 1.00 66.25 206 MET A C 1
ATOM 1552 O O . MET A 1 206 ? 10.404 9.527 -8.872 1.00 66.25 206 MET A O 1
ATOM 1556 N N . GLY A 1 207 ? 10.179 7.540 -9.934 1.00 68.62 207 GLY A N 1
ATOM 1557 C CA . GLY A 1 207 ? 10.448 8.012 -11.289 1.00 68.62 207 GLY A CA 1
ATOM 1558 C C . GLY A 1 207 ? 9.244 8.735 -11.905 1.00 68.62 207 GLY A C 1
ATOM 1559 O O . GLY A 1 207 ? 8.543 9.502 -11.254 1.00 68.62 207 GLY A O 1
ATOM 1560 N N . ASN A 1 208 ? 8.982 8.497 -13.188 1.00 80.19 208 ASN A N 1
ATOM 1561 C CA . ASN A 1 208 ? 7.931 9.195 -13.934 1.00 80.19 208 ASN A CA 1
ATOM 1562 C C . ASN A 1 208 ? 6.514 8.925 -13.367 1.00 80.19 208 ASN A C 1
ATOM 1564 O O . ASN A 1 208 ? 5.966 7.830 -13.528 1.00 80.19 208 ASN A O 1
ATOM 1568 N N . TRP A 1 209 ? 5.904 9.949 -12.761 1.00 79.62 209 TRP A N 1
ATOM 1569 C CA . TRP A 1 209 ? 4.566 9.882 -12.160 1.00 79.62 209 TRP A CA 1
ATOM 1570 C C . TRP A 1 209 ? 3.437 9.588 -13.146 1.00 79.62 209 TRP A C 1
ATOM 1572 O O . TRP A 1 209 ? 2.469 8.936 -12.760 1.00 79.62 209 TRP A O 1
ATOM 1582 N N . GLY A 1 210 ? 3.551 10.006 -14.409 1.00 81.81 210 GLY A N 1
ATOM 1583 C CA . GLY A 1 210 ? 2.562 9.673 -15.437 1.00 81.81 210 GLY A CA 1
ATOM 1584 C C . GLY A 1 210 ? 2.482 8.162 -15.661 1.00 81.81 210 GLY A C 1
ATOM 1585 O O . GLY A 1 210 ? 1.397 7.582 -15.636 1.00 81.81 210 GLY A O 1
ATOM 1586 N N . LYS A 1 211 ? 3.639 7.492 -15.761 1.00 85.50 211 LYS A N 1
ATOM 1587 C CA . LYS A 1 211 ? 3.706 6.023 -15.886 1.00 85.50 211 LYS A CA 1
ATOM 1588 C C . LYS A 1 211 ? 3.156 5.323 -14.644 1.00 85.50 211 LYS A C 1
ATOM 1590 O O . LYS A 1 211 ? 2.387 4.374 -14.760 1.00 85.50 211 LYS A O 1
ATOM 1595 N N . LEU A 1 212 ? 3.529 5.798 -13.458 1.00 87.06 212 LEU A N 1
ATOM 1596 C CA . LEU A 1 212 ? 3.064 5.214 -12.198 1.00 87.06 212 LEU A CA 1
ATOM 1597 C C . LEU A 1 212 ? 1.562 5.357 -12.014 1.00 87.06 212 LEU A C 1
ATOM 1599 O O . LEU A 1 212 ? 0.913 4.389 -11.638 1.00 87.06 212 LEU A O 1
ATOM 1603 N N . THR A 1 213 ? 1.010 6.522 -12.347 1.00 89.88 213 THR A N 1
ATOM 1604 C CA . THR A 1 213 ? -0.434 6.763 -12.309 1.00 89.88 213 THR A CA 1
ATOM 1605 C C . THR A 1 213 ? -1.160 5.709 -13.137 1.00 89.88 213 THR A C 1
ATOM 1607 O O . THR A 1 213 ? -2.008 5.009 -12.596 1.00 89.88 213 THR A O 1
ATOM 1610 N N . LYS A 1 214 ? -0.740 5.472 -14.388 1.00 92.75 214 LYS A N 1
ATOM 1611 C CA . LYS A 1 214 ? -1.332 4.421 -15.232 1.00 92.75 214 LYS A CA 1
ATOM 1612 C C . LYS A 1 214 ? -1.215 3.019 -14.634 1.00 92.75 214 LYS A C 1
ATOM 1614 O O . LYS A 1 214 ? -2.166 2.243 -14.704 1.00 92.75 214 LYS A O 1
ATOM 1619 N N . ARG A 1 215 ? -0.090 2.688 -13.995 1.00 93.88 215 ARG A N 1
ATOM 1620 C CA . ARG A 1 215 ? 0.080 1.399 -13.299 1.00 93.88 215 ARG A CA 1
ATOM 1621 C C . ARG A 1 215 ? -0.876 1.246 -12.113 1.00 93.88 215 ARG A C 1
ATOM 1623 O O . ARG A 1 215 ? -1.415 0.162 -11.925 1.00 93.88 215 ARG A O 1
ATOM 1630 N N . PHE A 1 216 ? -1.122 2.298 -11.335 1.00 94.31 216 PHE A N 1
ATOM 1631 C CA . PHE A 1 216 ? -2.064 2.241 -10.210 1.00 94.31 216 PHE A CA 1
ATOM 1632 C C . PHE A 1 216 ? -3.530 2.284 -10.643 1.00 94.31 216 PHE A C 1
ATOM 1634 O O . PHE A 1 216 ? -4.360 1.592 -10.051 1.00 94.31 216 PHE A O 1
ATOM 1641 N N . GLU A 1 217 ? -3.848 3.003 -11.721 1.00 94.81 217 GLU A N 1
ATOM 1642 C CA . GLU A 1 217 ? -5.141 2.870 -12.396 1.00 94.81 217 GLU A CA 1
ATOM 1643 C C . GLU A 1 217 ? -5.364 1.405 -12.803 1.00 94.81 217 GLU A C 1
ATOM 1645 O O . GLU A 1 217 ? -6.404 0.839 -12.495 1.00 94.81 217 GLU A O 1
ATOM 1650 N N . TYR A 1 218 ? -4.367 0.752 -13.414 1.00 95.44 218 TYR A N 1
ATOM 1651 C CA . TYR A 1 218 ? -4.429 -0.670 -13.768 1.00 95.44 218 TYR A CA 1
ATOM 1652 C C . TYR A 1 218 ? -4.619 -1.584 -12.548 1.00 95.44 218 TYR A C 1
ATOM 1654 O O . TYR A 1 218 ? -5.539 -2.398 -12.538 1.00 95.44 218 TYR A O 1
ATOM 1662 N N . LEU A 1 219 ? -3.795 -1.428 -11.506 1.00 95.75 219 LEU A N 1
ATOM 1663 C CA . LEU A 1 219 ? -3.831 -2.278 -10.309 1.00 95.75 219 LEU A CA 1
ATOM 1664 C C . LEU A 1 219 ? -5.120 -2.135 -9.487 1.00 95.75 219 LEU A C 1
ATOM 1666 O O . LEU A 1 219 ? -5.437 -3.043 -8.724 1.00 95.75 219 LEU A O 1
ATOM 1670 N N . SER A 1 220 ? -5.845 -1.021 -9.622 1.00 95.81 220 SER A N 1
ATOM 1671 C CA . SER A 1 220 ? -7.107 -0.763 -8.911 1.00 95.81 220 SER A CA 1
ATOM 1672 C C . SER A 1 220 ? -8.362 -1.194 -9.685 1.00 95.81 220 SER A C 1
ATOM 1674 O O . SER A 1 220 ? -9.476 -1.057 -9.175 1.00 95.81 220 SER A O 1
ATOM 1676 N N . ARG A 1 221 ? -8.231 -1.707 -10.916 1.00 92.94 221 ARG A N 1
ATOM 1677 C CA . ARG A 1 221 ? -9.380 -2.136 -11.737 1.00 92.94 221 ARG A CA 1
ATOM 1678 C C . ARG A 1 221 ? -10.202 -3.231 -11.059 1.00 92.94 221 ARG A C 1
ATOM 1680 O O . ARG A 1 221 ? -9.721 -3.970 -10.207 1.00 92.94 221 ARG A O 1
ATOM 1687 N N . GLY A 1 222 ? -11.468 -3.330 -11.465 1.00 91.25 222 GLY A N 1
ATOM 1688 C CA . GLY A 1 222 ? -12.381 -4.344 -10.945 1.00 91.25 222 GLY A CA 1
ATOM 1689 C C . GLY A 1 222 ? -12.807 -4.066 -9.505 1.00 91.25 222 GLY A C 1
ATOM 1690 O O . GLY A 1 222 ? -12.985 -5.007 -8.739 1.00 91.25 222 GLY A O 1
ATOM 1691 N N . ARG A 1 223 ? -12.990 -2.793 -9.124 1.00 92.94 223 ARG A N 1
ATOM 1692 C CA . ARG A 1 223 ? -13.317 -2.366 -7.747 1.00 92.94 223 ARG A CA 1
ATOM 1693 C C . ARG A 1 223 ? -12.280 -2.836 -6.711 1.00 92.94 223 ARG A C 1
ATOM 1695 O O . ARG A 1 223 ? -12.655 -3.320 -5.645 1.00 92.94 223 ARG A O 1
ATOM 1702 N N . ARG A 1 224 ? -10.990 -2.721 -7.040 1.00 94.44 224 ARG A N 1
ATOM 1703 C CA . ARG A 1 224 ? -9.872 -2.993 -6.129 1.00 94.44 224 ARG A CA 1
ATOM 1704 C C . ARG A 1 224 ? -9.316 -1.684 -5.577 1.00 94.44 224 ARG A C 1
ATOM 1706 O O . ARG A 1 224 ? -9.267 -0.685 -6.292 1.00 94.44 224 ARG A O 1
ATOM 1713 N N . LEU A 1 225 ? -8.861 -1.688 -4.330 1.00 96.56 225 LEU A N 1
ATOM 1714 C CA . LEU A 1 225 ? -8.054 -0.605 -3.778 1.00 96.56 225 LEU A CA 1
ATOM 1715 C C . LEU A 1 225 ? -6.587 -0.812 -4.150 1.00 96.56 225 LEU A C 1
ATOM 1717 O O . LEU A 1 225 ? -6.024 -1.870 -3.878 1.00 96.56 225 LEU A O 1
ATOM 1721 N N . ALA A 1 226 ? -5.949 0.198 -4.734 1.00 97.12 226 ALA A N 1
ATOM 1722 C CA . ALA A 1 226 ? -4.499 0.228 -4.892 1.00 97.12 226 ALA A CA 1
ATOM 1723 C C . ALA A 1 226 ? -3.919 1.391 -4.085 1.00 97.12 226 ALA A C 1
ATOM 1725 O O . ALA A 1 226 ? -4.279 2.550 -4.294 1.00 97.12 226 ALA A O 1
ATOM 1726 N N . LEU A 1 227 ? -3.024 1.070 -3.156 1.00 95.94 227 LEU A N 1
ATOM 1727 C CA . LEU A 1 227 ? -2.375 2.011 -2.257 1.00 95.94 227 LEU A CA 1
ATOM 1728 C C . LEU A 1 227 ? -0.898 2.113 -2.619 1.00 95.94 227 LEU A C 1
ATOM 1730 O O . LEU A 1 227 ? -0.193 1.109 -2.738 1.00 95.94 227 LEU A O 1
ATOM 1734 N N . PHE A 1 228 ? -0.427 3.342 -2.771 1.00 92.38 228 PHE A N 1
ATOM 1735 C CA . PHE A 1 228 ? 0.984 3.650 -2.931 1.00 92.38 228 PHE A CA 1
ATOM 1736 C C . PHE A 1 228 ? 1.473 4.427 -1.719 1.00 92.38 228 PHE A C 1
ATOM 1738 O O . PHE A 1 228 ? 0.798 5.362 -1.291 1.00 92.38 228 PHE A O 1
ATOM 1745 N N . ILE A 1 229 ? 2.640 4.054 -1.191 1.00 90.31 229 ILE A N 1
ATOM 1746 C CA . ILE A 1 229 ? 3.223 4.694 -0.009 1.00 90.31 229 ILE A CA 1
ATOM 1747 C C . ILE A 1 229 ? 4.742 4.756 -0.157 1.00 90.31 229 ILE A C 1
ATOM 1749 O O . ILE A 1 229 ? 5.389 3.742 -0.410 1.00 90.31 229 ILE A O 1
ATOM 1753 N N . THR A 1 230 ? 5.336 5.922 0.064 1.00 85.88 230 THR A N 1
ATOM 1754 C CA . THR A 1 230 ? 6.786 6.098 0.215 1.00 85.88 230 THR A CA 1
ATOM 1755 C C . THR A 1 230 ? 7.070 7.072 1.352 1.00 85.88 230 THR A C 1
ATOM 1757 O O . THR A 1 230 ? 6.246 7.928 1.633 1.00 85.88 230 THR A O 1
ATOM 1760 N N . ASN A 1 231 ? 8.241 6.999 1.983 1.00 76.81 231 ASN A N 1
ATOM 1761 C CA . ASN A 1 231 ? 8.744 8.113 2.793 1.00 76.81 231 ASN A CA 1
ATOM 1762 C C . ASN A 1 231 ? 9.493 9.044 1.839 1.00 76.81 231 ASN A C 1
ATOM 1764 O O . ASN A 1 231 ? 10.568 8.700 1.346 1.00 76.81 231 ASN A O 1
ATOM 1768 N N . ASN A 1 232 ? 8.889 10.163 1.445 1.00 64.50 232 ASN A N 1
ATOM 1769 C CA . ASN A 1 232 ? 9.492 11.013 0.422 1.00 64.50 232 ASN A CA 1
ATOM 1770 C C . ASN A 1 232 ? 10.769 11.695 0.947 1.00 64.50 232 ASN A C 1
ATOM 1772 O O . ASN A 1 232 ? 10.738 12.471 1.897 1.00 64.50 232 ASN A O 1
ATOM 1776 N N . LEU A 1 233 ? 11.890 11.423 0.275 1.00 57.47 233 LEU A N 1
ATOM 1777 C CA . LEU A 1 233 ? 13.207 12.017 0.526 1.00 57.47 233 LEU A CA 1
ATOM 1778 C C . LEU A 1 233 ? 13.379 13.405 -0.122 1.00 57.47 233 LEU A C 1
ATOM 1780 O O . LEU A 1 233 ? 14.507 13.870 -0.270 1.00 57.47 233 LEU A O 1
ATOM 1784 N N . ALA A 1 234 ? 12.305 14.072 -0.561 1.00 46.53 234 ALA A N 1
ATOM 1785 C CA . ALA A 1 234 ? 12.377 15.355 -1.261 1.00 46.53 234 ALA A CA 1
ATOM 1786 C C . ALA A 1 234 ? 12.755 16.528 -0.334 1.00 46.53 234 ALA A C 1
ATOM 1788 O O . ALA A 1 234 ? 11.979 17.445 -0.082 1.00 46.53 234 ALA A O 1
ATOM 1789 N N . ARG A 1 235 ? 14.015 16.521 0.100 1.00 44.03 235 ARG A N 1
ATOM 1790 C CA . ARG A 1 235 ? 14.870 17.703 0.208 1.00 44.03 235 ARG A CA 1
ATOM 1791 C C . ARG A 1 235 ? 16.290 17.355 -0.263 1.00 44.03 235 ARG A C 1
ATOM 1793 O O . ARG A 1 235 ? 17.273 17.625 0.408 1.00 44.03 235 ARG A O 1
ATOM 1800 N N . ALA A 1 236 ? 16.391 16.754 -1.447 1.00 39.44 236 ALA A N 1
ATOM 1801 C CA . ALA A 1 236 ? 17.626 16.718 -2.222 1.00 39.44 236 ALA A CA 1
ATOM 1802 C C . ALA A 1 236 ? 17.357 17.382 -3.585 1.00 39.44 236 ALA A C 1
ATOM 1804 O O . ALA A 1 236 ? 16.594 16.859 -4.397 1.00 39.44 236 ALA 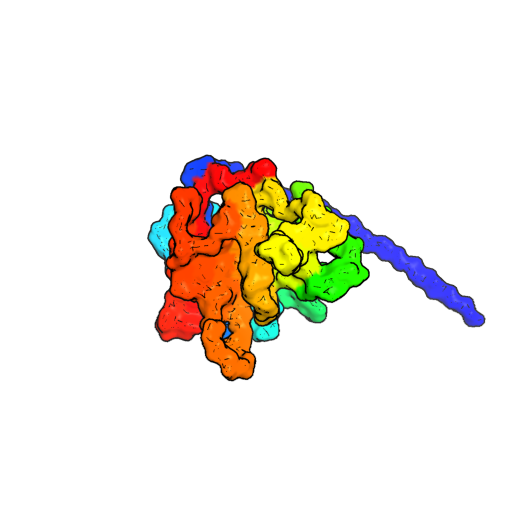A O 1
ATOM 1805 N N . ALA A 1 237 ? 17.965 18.556 -3.779 1.00 36.62 237 ALA A N 1
ATOM 1806 C CA . ALA A 1 237 ? 18.059 19.341 -5.015 1.00 36.62 237 ALA A CA 1
ATOM 1807 C C . ALA A 1 237 ? 16.755 19.941 -5.597 1.00 36.62 237 ALA A C 1
ATOM 1809 O O . ALA A 1 237 ? 16.204 19.436 -6.569 1.00 36.62 237 ALA A O 1
ATOM 1810 N N . GLY A 1 238 ? 16.305 21.073 -5.036 1.00 41.50 238 GLY A N 1
ATOM 1811 C CA . GLY A 1 238 ? 15.833 22.242 -5.808 1.00 41.50 238 GLY A CA 1
ATOM 1812 C C . GLY A 1 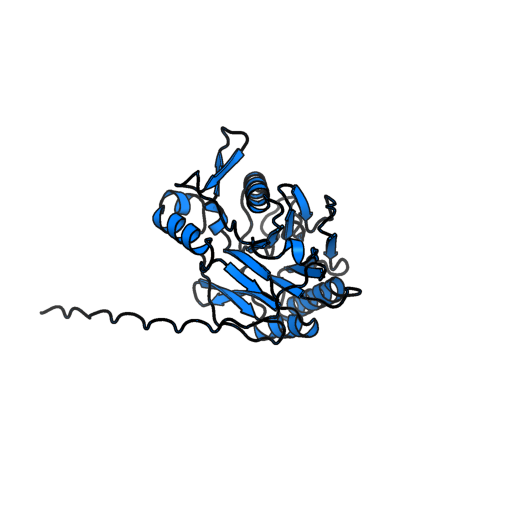238 ? 14.684 22.113 -6.822 1.00 41.50 238 GLY A C 1
ATOM 1813 O O . GLY A 1 238 ? 14.505 23.037 -7.603 1.00 41.50 238 GLY A O 1
ATOM 1814 N N . GLN A 1 239 ? 13.918 21.021 -6.852 1.00 42.09 239 GLN A N 1
ATOM 1815 C CA . GLN A 1 239 ? 12.793 20.850 -7.782 1.00 42.09 239 GLN A CA 1
ATOM 1816 C C . GLN A 1 239 ? 11.502 21.434 -7.170 1.00 42.09 239 GLN A C 1
ATOM 1818 O O . GLN A 1 239 ? 10.979 20.850 -6.215 1.00 42.09 239 GLN A O 1
ATOM 1823 N N . PRO A 1 240 ? 10.977 22.568 -7.671 1.00 41.38 240 PRO A N 1
ATOM 1824 C CA . PRO A 1 240 ? 9.695 23.104 -7.222 1.00 41.38 240 PRO A CA 1
ATOM 1825 C C . PRO A 1 240 ? 8.541 22.149 -7.581 1.00 41.38 240 PRO A C 1
ATOM 1827 O O . PRO A 1 240 ? 8.535 21.537 -8.645 1.00 41.38 240 PRO A O 1
ATOM 1830 N N . GLY A 1 241 ? 7.553 22.017 -6.688 1.00 44.59 241 GLY A N 1
ATOM 1831 C CA . GLY A 1 241 ? 6.259 21.388 -6.999 1.00 44.59 241 GLY A CA 1
ATOM 1832 C C . GLY A 1 241 ? 6.038 19.938 -6.546 1.00 44.59 241 GLY A C 1
ATOM 1833 O O . GLY A 1 241 ? 4.917 19.451 -6.659 1.00 44.59 241 GLY A O 1
ATOM 1834 N N . THR A 1 242 ? 7.027 19.235 -5.981 1.00 50.59 242 THR A N 1
ATOM 1835 C CA . THR A 1 242 ? 6.776 17.927 -5.337 1.00 50.59 242 THR A CA 1
ATOM 1836 C C . THR A 1 242 ? 6.723 18.082 -3.823 1.00 50.59 242 THR A C 1
ATOM 1838 O O . THR A 1 242 ? 7.755 17.986 -3.157 1.00 50.59 242 THR A O 1
ATOM 1841 N N . SER A 1 243 ? 5.534 18.329 -3.265 1.00 58.97 243 SER A N 1
ATOM 1842 C CA . SER A 1 243 ? 5.351 18.266 -1.813 1.00 58.97 243 SER A CA 1
ATOM 1843 C C . SER A 1 243 ? 5.608 16.833 -1.337 1.00 58.97 243 SER A C 1
ATOM 1845 O O . SER A 1 243 ? 5.272 15.855 -2.015 1.00 58.97 243 SER A O 1
ATOM 1847 N N . TRP A 1 244 ? 6.225 16.681 -0.165 1.00 62.25 244 TRP A N 1
ATOM 1848 C CA . TRP A 1 244 ? 6.442 15.353 0.406 1.00 62.25 244 TRP A CA 1
ATOM 1849 C C . TRP A 1 244 ? 5.119 14.638 0.719 1.00 62.25 244 TRP A C 1
ATOM 1851 O O . TRP A 1 244 ? 5.088 13.416 0.739 1.00 62.25 244 TRP A O 1
ATOM 1861 N N . ARG A 1 245 ? 4.016 15.386 0.841 1.00 61.47 245 ARG A N 1
ATOM 1862 C CA . ARG A 1 245 ? 2.657 14.865 1.013 1.00 61.47 245 ARG A CA 1
ATOM 1863 C C . ARG A 1 245 ? 2.170 14.024 -0.181 1.00 61.47 245 ARG A C 1
ATOM 1865 O O . ARG A 1 245 ? 1.430 13.072 0.016 1.00 61.47 245 ARG A O 1
ATOM 1872 N N . GLY A 1 246 ? 2.676 14.234 -1.403 1.00 57.16 246 GLY A N 1
ATOM 1873 C CA . GLY A 1 246 ? 2.358 13.389 -2.576 1.00 57.16 246 GLY A CA 1
ATOM 1874 C C . GLY A 1 246 ? 2.874 11.937 -2.511 1.00 57.16 246 GLY A C 1
ATOM 1875 O O . GLY A 1 246 ? 2.803 11.205 -3.499 1.00 57.16 246 GLY A O 1
ATOM 1876 N N . ALA A 1 247 ? 3.436 11.534 -1.371 1.00 75.19 247 ALA A N 1
ATOM 1877 C CA . ALA A 1 247 ? 4.049 10.239 -1.115 1.00 75.19 247 ALA A CA 1
ATOM 1878 C C . ALA A 1 247 ? 3.068 9.121 -0.756 1.00 75.19 247 ALA A C 1
ATOM 1880 O O . ALA A 1 247 ? 3.475 7.963 -0.681 1.00 75.19 247 ALA A O 1
ATOM 1881 N N . VAL A 1 248 ? 1.798 9.457 -0.549 1.00 87.94 248 VAL A N 1
ATOM 1882 C CA . VAL A 1 248 ? 0.730 8.487 -0.322 1.00 87.94 248 VAL A CA 1
ATOM 1883 C C . VAL A 1 248 ? -0.367 8.736 -1.343 1.00 87.94 248 VAL A C 1
ATOM 1885 O O . VAL A 1 248 ? -0.742 9.887 -1.564 1.00 87.94 248 VAL A O 1
ATOM 1888 N N . ARG A 1 249 ? -0.860 7.677 -1.991 1.00 92.69 249 ARG A N 1
ATOM 1889 C CA . ARG A 1 249 ? -1.979 7.745 -2.941 1.00 92.69 249 ARG A CA 1
ATOM 1890 C C . ARG A 1 249 ? -2.901 6.552 -2.784 1.00 92.69 249 ARG A C 1
ATOM 1892 O O . ARG A 1 249 ? -2.431 5.439 -2.549 1.00 92.69 249 ARG A O 1
ATOM 1899 N N . ALA A 1 250 ? -4.191 6.782 -2.987 1.00 96.00 250 ALA A N 1
ATOM 1900 C CA . ALA A 1 250 ? -5.210 5.747 -3.007 1.00 96.00 250 ALA A CA 1
ATOM 1901 C C . ALA A 1 250 ? -5.977 5.788 -4.326 1.00 96.00 250 ALA A C 1
ATOM 1903 O O . ALA A 1 250 ? -6.500 6.829 -4.715 1.00 96.00 250 ALA A O 1
ATOM 1904 N N . TYR A 1 251 ? -6.060 4.644 -4.995 1.00 96.62 251 TYR A N 1
ATOM 1905 C CA . TYR A 1 251 ? -6.838 4.452 -6.209 1.00 96.62 251 TYR A CA 1
ATOM 1906 C C . TYR A 1 251 ? -7.924 3.415 -5.967 1.00 96.62 251 TYR A C 1
ATOM 1908 O O . TYR A 1 251 ? -7.710 2.440 -5.244 1.00 96.62 251 TYR A O 1
ATOM 1916 N N . PHE A 1 252 ? -9.063 3.592 -6.623 1.00 96.94 252 PHE A N 1
ATOM 1917 C CA . PHE A 1 252 ? -10.144 2.623 -6.628 1.00 96.94 252 PHE A CA 1
ATOM 1918 C C . PHE A 1 252 ? -10.799 2.565 -7.996 1.00 96.94 252 PHE A C 1
ATOM 1920 O O . PHE A 1 252 ? -11.158 3.592 -8.568 1.00 96.94 252 PHE A O 1
ATOM 1927 N N . ASN A 1 253 ? -10.973 1.350 -8.507 1.00 94.69 253 ASN A N 1
ATOM 1928 C CA . ASN A 1 253 ? -11.637 1.094 -9.780 1.00 94.69 253 ASN A CA 1
ATOM 1929 C C . ASN A 1 253 ? -11.081 1.923 -10.956 1.00 94.69 253 ASN A C 1
ATOM 1931 O O . ASN A 1 253 ? -11.835 2.398 -11.801 1.00 94.69 253 ASN A O 1
ATOM 1935 N N . GLY A 1 254 ? -9.761 2.116 -11.004 1.00 93.88 254 GLY A N 1
ATOM 1936 C CA . GLY A 1 254 ? -9.105 2.894 -12.053 1.00 93.88 254 GLY A CA 1
ATOM 1937 C C . GLY A 1 254 ? -9.108 4.410 -11.848 1.00 93.88 254 GLY A C 1
ATOM 1938 O O . GLY A 1 254 ? -8.562 5.108 -12.694 1.00 93.88 254 GLY A O 1
ATOM 1939 N N . ALA A 1 255 ? -9.665 4.929 -10.751 1.00 94.44 255 ALA A N 1
ATOM 1940 C CA . ALA A 1 255 ? -9.680 6.357 -10.439 1.00 94.44 255 ALA A CA 1
ATOM 1941 C C . ALA A 1 255 ? -8.808 6.680 -9.218 1.00 94.44 255 ALA A C 1
ATOM 1943 O O . ALA A 1 255 ? -8.766 5.916 -8.254 1.00 94.44 255 ALA A O 1
ATOM 1944 N N . LEU A 1 256 ? -8.125 7.827 -9.247 1.00 94.19 256 LEU A N 1
ATOM 1945 C CA . LEU A 1 256 ? -7.433 8.382 -8.082 1.00 94.19 256 LEU A CA 1
ATOM 1946 C C . LEU A 1 256 ? -8.474 8.942 -7.102 1.00 94.19 256 LEU A C 1
ATOM 1948 O O . LEU A 1 256 ? -9.241 9.829 -7.465 1.00 94.19 256 LEU A O 1
ATOM 1952 N N . LEU A 1 257 ? -8.499 8.427 -5.872 1.00 95.50 257 LEU A N 1
ATOM 1953 C CA . LEU A 1 257 ? -9.420 8.880 -4.825 1.00 95.50 257 LEU A CA 1
ATOM 1954 C C . LEU A 1 257 ? -8.831 9.991 -3.977 1.00 95.50 257 LEU A C 1
ATOM 1956 O O . LEU A 1 257 ? -9.520 10.952 -3.656 1.00 95.50 257 LEU A O 1
ATOM 1960 N N . ALA A 1 258 ? -7.569 9.844 -3.589 1.00 93.88 258 ALA A N 1
ATOM 1961 C CA . ALA A 1 258 ? -6.878 10.806 -2.750 1.00 93.88 258 ALA A CA 1
ATOM 1962 C C . ALA A 1 258 ? -5.367 10.673 -2.904 1.00 93.88 258 ALA A C 1
ATOM 1964 O O . ALA A 1 258 ? -4.838 9.597 -3.210 1.00 93.88 258 ALA A O 1
ATOM 1965 N N . ASP A 1 259 ? -4.681 11.764 -2.610 1.00 90.94 259 ASP A N 1
ATOM 1966 C CA . ASP A 1 259 ? -3.264 11.781 -2.289 1.00 90.94 259 ASP A CA 1
ATOM 1967 C C . ASP A 1 259 ? -3.042 12.573 -0.995 1.00 90.94 259 ASP A C 1
ATOM 1969 O O . ASP A 1 259 ? -3.994 13.066 -0.393 1.00 90.94 259 ASP A O 1
ATOM 1973 N N . GLY A 1 260 ? -1.806 12.687 -0.509 1.00 84.38 260 GLY A N 1
ATOM 1974 C CA . GLY A 1 260 ? -1.576 13.440 0.729 1.00 84.38 260 GLY A CA 1
ATOM 1975 C C . GLY A 1 260 ? -1.840 14.950 0.633 1.00 84.38 260 GLY A C 1
ATOM 1976 O O . GLY A 1 260 ? -1.732 15.637 1.646 1.00 84.38 260 GLY A O 1
ATOM 1977 N N . GLY A 1 261 ? -2.170 15.483 -0.549 1.00 84.81 261 GLY A N 1
ATOM 1978 C CA . GLY A 1 261 ? -2.680 16.841 -0.720 1.00 84.81 261 GLY A CA 1
ATOM 1979 C C . GLY A 1 261 ? -4.180 16.968 -0.444 1.00 84.81 261 GLY A C 1
ATOM 1980 O O . GLY A 1 261 ? -4.632 18.057 -0.101 1.00 84.81 261 GLY A O 1
ATOM 1981 N N . GLY A 1 262 ? -4.950 15.881 -0.550 1.00 89.50 262 GLY A N 1
ATOM 1982 C CA . GLY A 1 262 ? -6.386 15.903 -0.292 1.00 89.50 262 GLY A CA 1
ATOM 1983 C C . GLY A 1 262 ? -7.162 14.763 -0.950 1.00 89.50 262 GLY A C 1
ATOM 1984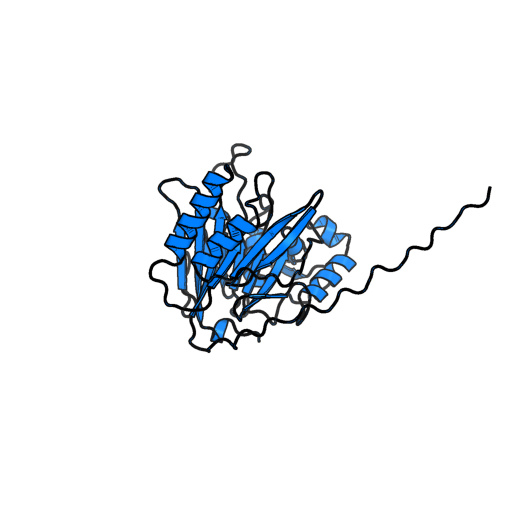 O O . GLY A 1 262 ? -6.623 13.911 -1.659 1.00 89.50 262 GLY A O 1
ATOM 1985 N N . VAL A 1 263 ? -8.473 14.770 -0.714 1.00 92.94 263 VAL A N 1
ATOM 1986 C CA . VAL A 1 263 ? -9.429 13.895 -1.401 1.00 92.94 263 VAL A CA 1
ATOM 1987 C C . VAL A 1 263 ? -9.758 14.504 -2.765 1.00 92.94 263 VAL A C 1
ATOM 1989 O O . VAL A 1 263 ? -10.088 15.682 -2.861 1.00 92.94 263 VAL A O 1
ATOM 1992 N N . LEU A 1 264 ? -9.655 13.696 -3.815 1.00 91.38 264 LEU A N 1
ATOM 1993 C CA . LEU A 1 264 ? -9.811 14.085 -5.220 1.00 91.38 264 LEU A CA 1
ATOM 1994 C C . LEU A 1 264 ? -11.048 13.459 -5.874 1.00 91.38 264 LEU A C 1
ATOM 1996 O O . LEU A 1 264 ? -11.515 13.944 -6.901 1.00 91.38 264 LEU A O 1
ATOM 2000 N N . GLY A 1 265 ? -11.592 12.393 -5.287 1.00 85.88 265 GLY A N 1
ATOM 2001 C CA . GLY A 1 265 ? -12.787 11.729 -5.785 1.00 85.88 265 GLY A CA 1
ATOM 2002 C C . GLY A 1 265 ? -13.541 11.007 -4.678 1.00 85.88 265 GLY A C 1
ATOM 2003 O O . GLY A 1 265 ? -12.942 10.458 -3.757 1.00 85.88 265 GLY A O 1
ATOM 2004 N N . ALA A 1 266 ? -14.867 10.986 -4.797 1.00 84.50 266 ALA A N 1
ATOM 2005 C CA . ALA A 1 266 ? -15.746 10.213 -3.930 1.00 84.50 266 ALA A CA 1
ATOM 2006 C C . ALA A 1 266 ? -16.184 8.925 -4.636 1.00 84.50 266 ALA A C 1
ATOM 2008 O O . ALA A 1 266 ? -16.396 8.905 -5.850 1.00 84.50 266 ALA A O 1
ATOM 2009 N N . GLN A 1 267 ? -16.337 7.845 -3.874 1.00 88.50 267 GLN A N 1
ATOM 2010 C CA . GLN A 1 267 ? -16.877 6.576 -4.357 1.00 88.50 267 GLN A CA 1
ATOM 2011 C C . GLN A 1 267 ? -17.870 6.046 -3.333 1.00 88.50 267 GLN A C 1
ATOM 2013 O O . GLN A 1 267 ? -17.619 6.091 -2.136 1.00 88.50 267 GLN A O 1
ATOM 2018 N N . ARG A 1 268 ? -19.003 5.513 -3.798 1.00 85.62 268 ARG A N 1
ATOM 2019 C CA . ARG A 1 268 ? -20.095 5.070 -2.914 1.00 85.62 268 ARG A CA 1
ATOM 2020 C C . ARG A 1 268 ? -19.661 4.017 -1.887 1.00 85.62 268 ARG A C 1
ATOM 2022 O O . ARG A 1 268 ? -20.197 3.982 -0.786 1.00 85.62 268 ARG A O 1
ATOM 2029 N N . ASP A 1 269 ? -18.718 3.159 -2.264 1.00 87.62 269 ASP A N 1
ATOM 2030 C CA . ASP A 1 269 ? -18.311 1.997 -1.467 1.00 87.62 269 ASP A CA 1
ATOM 2031 C C . ASP A 1 269 ? -17.050 2.236 -0.625 1.00 87.62 269 ASP A C 1
ATOM 2033 O O . ASP A 1 269 ? -16.628 1.341 0.112 1.00 87.62 269 ASP A O 1
ATOM 2037 N N . VAL A 1 270 ? -16.423 3.408 -0.769 1.00 92.75 270 VAL A N 1
ATOM 2038 C CA . VAL A 1 270 ? -15.137 3.727 -0.153 1.00 92.75 270 VAL A CA 1
ATOM 2039 C C . VAL A 1 270 ? -15.163 5.159 0.361 1.00 92.75 270 VAL A C 1
ATOM 2041 O O . VAL A 1 270 ? -15.244 6.108 -0.416 1.00 92.75 270 VAL A O 1
ATOM 2044 N N . ASP A 1 271 ? -15.032 5.303 1.673 1.00 94.69 271 ASP A N 1
ATOM 2045 C CA . ASP A 1 271 ? -14.797 6.590 2.320 1.00 94.69 271 ASP A CA 1
ATOM 2046 C C . ASP A 1 271 ? -13.288 6.830 2.436 1.00 94.69 271 ASP A C 1
ATOM 2048 O O . ASP A 1 271 ? -12.533 5.927 2.809 1.00 94.69 271 ASP A O 1
ATOM 2052 N N . VAL A 1 272 ? -12.837 8.032 2.081 1.00 94.44 272 VAL A N 1
ATOM 2053 C CA . VAL A 1 272 ? -11.420 8.400 2.104 1.00 94.44 272 VAL A CA 1
ATOM 2054 C C . VAL A 1 272 ? -11.259 9.755 2.761 1.00 94.44 272 VAL A C 1
ATOM 2056 O O . VAL A 1 272 ? -11.958 10.706 2.423 1.00 94.44 272 VAL A O 1
ATOM 2059 N N . ARG A 1 273 ? -10.276 9.865 3.653 1.00 94.69 273 ARG A N 1
ATOM 2060 C CA . ARG A 1 273 ? -9.849 11.141 4.227 1.00 94.69 273 ARG A CA 1
ATOM 2061 C C . ARG A 1 273 ? -8.336 11.212 4.352 1.00 94.69 273 ARG A C 1
ATOM 2063 O O . ARG A 1 273 ? -7.654 10.193 4.468 1.00 94.69 273 ARG A O 1
ATOM 2070 N N . VAL A 1 274 ? -7.832 12.437 4.378 1.00 92.00 274 VAL A N 1
ATOM 2071 C CA . VAL A 1 274 ? -6.418 12.733 4.603 1.00 92.00 274 VAL A CA 1
ATOM 2072 C C . VAL A 1 274 ? -6.250 13.263 6.016 1.00 92.00 274 VAL A C 1
ATOM 2074 O O . VAL A 1 274 ? -7.009 14.119 6.462 1.00 92.00 274 VAL A O 1
ATOM 2077 N N . VAL A 1 275 ? -5.255 12.740 6.718 1.00 90.75 275 VAL A N 1
ATOM 2078 C CA . VAL A 1 275 ? -4.813 13.226 8.022 1.00 90.75 275 VAL A CA 1
ATOM 2079 C C . VAL A 1 275 ? -3.394 13.737 7.853 1.00 90.75 275 VAL A C 1
ATOM 2081 O O . VAL A 1 275 ? -2.509 12.980 7.459 1.00 90.75 275 VAL A O 1
ATOM 2084 N N . ALA A 1 276 ? -3.173 15.013 8.137 1.00 83.81 276 ALA A N 1
ATOM 2085 C CA . ALA A 1 276 ? -1.848 15.612 8.134 1.00 83.81 276 ALA A CA 1
ATOM 2086 C C . ALA A 1 276 ? -1.562 16.221 9.508 1.00 83.81 276 ALA A C 1
ATOM 2088 O O . ALA A 1 276 ? -2.438 16.822 10.126 1.00 83.81 276 ALA A O 1
ATOM 2089 N N . ASP A 1 277 ? -0.331 16.060 9.985 1.00 77.56 277 ASP A N 1
ATOM 2090 C CA . ASP A 1 277 ? 0.176 16.863 11.097 1.00 77.56 277 ASP A CA 1
ATOM 2091 C C . ASP A 1 277 ? 0.536 18.243 10.548 1.00 77.56 277 ASP A C 1
ATOM 2093 O O . ASP A 1 277 ? 1.667 18.474 10.127 1.00 77.56 277 ASP A O 1
ATOM 2097 N N . ASP A 1 278 ? -0.441 19.144 10.473 1.00 71.31 278 ASP A N 1
ATOM 2098 C CA . ASP A 1 278 ? -0.224 20.482 9.915 1.00 71.31 278 ASP A CA 1
ATOM 2099 C C . ASP A 1 278 ? 0.656 21.363 10.811 1.00 71.31 278 ASP A C 1
ATOM 2101 O O . ASP A 1 278 ? 1.314 22.272 10.309 1.00 71.31 278 ASP A O 1
ATOM 2105 N N . ALA A 1 279 ? 0.721 21.071 12.115 1.00 68.75 279 ALA A N 1
ATOM 2106 C CA . ALA A 1 279 ? 1.521 21.842 13.062 1.00 68.75 279 ALA A CA 1
ATOM 2107 C C . ALA A 1 279 ? 3.027 21.635 12.849 1.00 68.75 279 ALA A C 1
ATOM 2109 O O . ALA A 1 279 ? 3.797 22.591 12.936 1.00 68.75 279 ALA A O 1
ATOM 2110 N N . HIS A 1 280 ? 3.456 20.404 12.546 1.00 70.69 280 HIS A N 1
ATOM 2111 C CA . HIS A 1 280 ? 4.883 20.084 12.413 1.00 70.69 280 HIS A CA 1
ATOM 2112 C C . HIS A 1 280 ? 5.280 19.560 11.032 1.00 70.69 280 HIS A C 1
ATOM 2114 O O . HIS A 1 280 ? 6.476 19.422 10.754 1.00 70.69 280 HIS A O 1
ATOM 2120 N N . ASP A 1 281 ? 4.308 19.261 10.169 1.00 79.50 281 ASP A N 1
ATOM 2121 C CA . ASP A 1 281 ? 4.505 18.741 8.817 1.00 79.50 281 ASP A CA 1
ATOM 2122 C C . ASP A 1 281 ? 5.422 17.498 8.816 1.00 79.50 281 ASP A C 1
ATOM 2124 O O . ASP A 1 281 ? 6.385 17.406 8.045 1.00 79.50 281 ASP A O 1
ATOM 2128 N N . GLN A 1 282 ? 5.157 16.567 9.750 1.00 84.00 282 GLN A N 1
ATOM 2129 C CA . GLN A 1 282 ? 5.962 15.354 9.985 1.00 84.00 282 GLN A CA 1
ATOM 2130 C C . GLN A 1 282 ? 5.299 14.057 9.514 1.00 84.00 282 GLN A C 1
ATOM 2132 O O . GLN A 1 282 ? 5.999 13.077 9.249 1.00 84.00 282 GLN A O 1
ATOM 2137 N N . ALA A 1 283 ? 3.971 14.024 9.415 1.00 87.69 283 ALA A N 1
ATOM 2138 C CA . ALA A 1 283 ? 3.226 12.834 9.025 1.00 87.69 283 ALA A CA 1
ATOM 2139 C C . ALA A 1 283 ? 2.046 13.161 8.116 1.00 87.69 283 ALA A C 1
ATOM 2141 O O . ALA A 1 283 ? 1.390 14.192 8.266 1.00 87.69 283 ALA A O 1
ATOM 2142 N N . CYS A 1 284 ? 1.794 12.264 7.170 1.00 90.00 284 CYS A N 1
ATOM 2143 C CA . CYS A 1 284 ? 0.616 12.279 6.322 1.00 90.00 284 CYS A CA 1
ATOM 2144 C C . CYS A 1 284 ? 0.063 10.858 6.252 1.00 90.00 284 CYS A C 1
ATOM 2146 O O . CYS A 1 284 ? 0.801 9.920 5.947 1.00 90.00 284 CYS A O 1
ATOM 2148 N N . ALA A 1 285 ? -1.222 10.694 6.535 1.00 92.69 285 ALA A N 1
ATOM 2149 C CA . ALA A 1 285 ? -1.914 9.424 6.460 1.00 92.69 285 ALA A CA 1
ATOM 2150 C C . ALA A 1 285 ? -3.141 9.527 5.551 1.00 92.69 285 ALA A C 1
ATOM 2152 O O . ALA A 1 285 ? -3.955 10.441 5.685 1.00 92.69 285 ALA A O 1
ATOM 2153 N N . LEU A 1 286 ? -3.292 8.558 4.650 1.00 94.75 286 LEU A N 1
ATOM 2154 C CA . LEU A 1 286 ? -4.549 8.307 3.954 1.00 94.75 286 LEU A CA 1
ATOM 2155 C C . LEU A 1 286 ? -5.330 7.259 4.727 1.00 94.75 286 LEU A C 1
ATOM 2157 O O . LEU A 1 286 ? -4.865 6.130 4.891 1.00 94.75 286 LEU A O 1
ATOM 2161 N N . VAL A 1 287 ? -6.519 7.636 5.178 1.00 96.44 287 VAL A N 1
ATOM 2162 C CA . VAL A 1 287 ? -7.458 6.735 5.836 1.00 96.44 287 VAL A CA 1
ATOM 2163 C C . VAL A 1 287 ? -8.510 6.344 4.816 1.00 96.44 287 VAL A C 1
ATOM 2165 O O . VAL A 1 287 ? -9.186 7.206 4.262 1.00 96.44 287 VAL A O 1
ATOM 2168 N N . VAL A 1 288 ? -8.639 5.045 4.575 1.00 96.56 288 VAL A N 1
ATOM 2169 C CA . VAL A 1 288 ? -9.606 4.460 3.652 1.00 96.56 288 VAL A CA 1
ATOM 2170 C C . VAL A 1 288 ? -10.505 3.518 4.441 1.00 96.56 288 VAL A C 1
ATOM 2172 O O . VAL A 1 288 ? -10.018 2.574 5.065 1.00 96.56 288 VAL A O 1
ATOM 2175 N N . ARG A 1 289 ? -11.815 3.758 4.420 1.00 96.19 289 ARG A N 1
ATOM 2176 C CA . ARG A 1 289 ? -12.817 2.887 5.039 1.00 96.19 289 ARG A CA 1
ATOM 2177 C C . ARG A 1 289 ? -13.639 2.211 3.956 1.00 96.19 289 ARG A C 1
ATOM 2179 O O . ARG A 1 289 ? -14.170 2.869 3.065 1.00 96.19 289 ARG A O 1
ATOM 2186 N N . ALA A 1 290 ? -13.754 0.895 4.049 1.00 95.56 290 ALA A N 1
ATOM 2187 C CA . ALA A 1 290 ? -14.503 0.088 3.098 1.00 95.56 290 ALA A CA 1
ATOM 2188 C C . ALA A 1 290 ? -15.254 -1.035 3.814 1.00 95.56 290 ALA A C 1
ATOM 2190 O O . ALA A 1 290 ? -14.807 -1.544 4.843 1.00 95.56 290 ALA A O 1
ATOM 2191 N N . LYS A 1 291 ? -16.397 -1.432 3.252 1.00 94.62 291 LYS A N 1
ATOM 2192 C CA . LYS A 1 291 ? -17.169 -2.579 3.744 1.00 94.62 291 LYS A CA 1
ATOM 2193 C C . LYS A 1 291 ? -16.432 -3.893 3.493 1.00 94.62 291 LYS A C 1
ATOM 2195 O O . LYS A 1 291 ? -15.819 -4.071 2.441 1.00 94.62 291 LYS A O 1
ATOM 2200 N N . GLY A 1 292 ? -16.578 -4.857 4.394 1.00 92.56 292 GLY A N 1
ATOM 2201 C CA . GLY A 1 292 ? -15.993 -6.187 4.264 1.00 92.56 292 GLY A CA 1
ATOM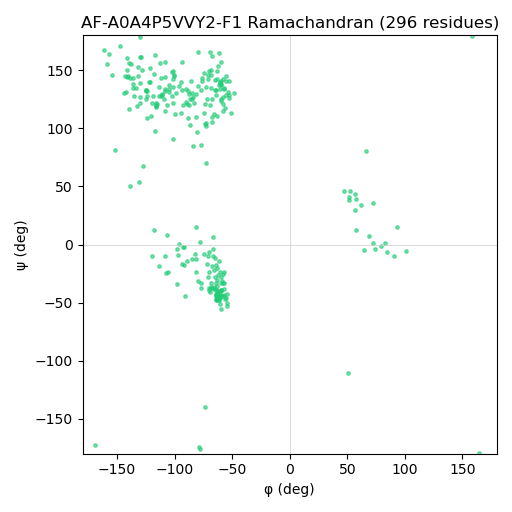 2202 C C . GLY A 1 292 ? -16.456 -6.914 3.002 1.00 92.56 292 GLY A C 1
ATOM 2203 O O . GLY A 1 292 ? -15.663 -7.615 2.385 1.00 92.56 292 GLY A O 1
ATOM 2204 N N . SER A 1 293 ? -17.678 -6.673 2.514 1.00 93.25 293 SER A N 1
ATOM 2205 C CA . SER A 1 293 ? -18.146 -7.195 1.219 1.00 93.25 293 SER A CA 1
ATOM 2206 C C . SER A 1 293 ? -17.295 -6.743 0.027 1.00 93.25 293 SER A C 1
ATOM 2208 O O . SER A 1 293 ? -17.233 -7.450 -0.974 1.00 93.25 293 SER A O 1
ATOM 2210 N N . LEU A 1 294 ? -16.658 -5.570 0.115 1.00 93.38 294 LEU A N 1
ATOM 2211 C CA . LEU A 1 294 ? -15.721 -5.078 -0.896 1.00 93.38 294 LEU A CA 1
ATOM 2212 C C . LEU A 1 294 ? -14.338 -5.724 -0.747 1.00 93.38 294 LEU A C 1
ATOM 2214 O O . LEU A 1 294 ? -13.639 -5.891 -1.743 1.00 93.38 294 LEU A O 1
ATOM 2218 N N . LEU A 1 295 ? -13.949 -6.057 0.488 1.00 92.94 295 LEU A N 1
ATOM 2219 C CA . LEU A 1 295 ? -12.597 -6.490 0.846 1.00 92.94 295 LEU A CA 1
ATOM 2220 C C . LEU A 1 295 ? -12.400 -8.006 0.925 1.00 92.94 295 LEU A C 1
ATOM 2222 O O . LEU A 1 295 ? -11.266 -8.468 1.050 1.00 92.94 295 LEU A O 1
ATOM 2226 N N . LYS A 1 296 ? -13.482 -8.782 0.846 1.00 87.06 296 LYS A N 1
ATOM 2227 C CA . LYS A 1 296 ? -13.410 -10.237 0.707 1.00 87.06 296 LYS A CA 1
ATOM 2228 C C . LYS A 1 296 ? -12.684 -10.599 -0.588 1.00 87.06 296 LYS A C 1
ATOM 2230 O O . LYS A 1 296 ? -12.925 -9.991 -1.633 1.00 87.06 296 LYS A O 1
ATOM 2235 N N . ALA A 1 297 ? -11.803 -11.594 -0.493 1.00 69.31 297 ALA A N 1
ATOM 2236 C CA . ALA A 1 297 ? -11.183 -12.205 -1.661 1.00 69.31 297 ALA A CA 1
ATOM 2237 C C . ALA A 1 297 ? -12.275 -12.706 -2.619 1.00 69.31 297 ALA A C 1
ATOM 2239 O O . ALA A 1 297 ? -13.321 -13.187 -2.169 1.00 69.31 297 ALA A O 1
ATOM 2240 N N . ARG A 1 298 ? -12.041 -12.527 -3.919 1.00 66.19 298 ARG A N 1
ATOM 2241 C CA . ARG A 1 298 ? -12.956 -12.952 -4.984 1.00 66.19 298 ARG A CA 1
ATOM 2242 C C . ARG A 1 298 ? -12.561 -14.298 -5.553 1.00 66.19 298 ARG A C 1
ATOM 2244 O O . ARG A 1 298 ? -11.339 -14.563 -5.605 1.00 66.19 298 ARG A O 1
#

Mean predicted aligned error: 7.34 Å

Nearest PDB structures (foldseek):
  2ywi-assembly2_B  TM=3.522E-01  e=1.840E-01  Geobacillus kaustophilus HTA426
  2h1g-assembly1_A  TM=2.884E-01  e=3.178E-01  Bacillus subtilis
  3e0f-assembly1_A  TM=2.903E-01  e=6.999E-01  Bifidobacterium adolescentis ATCC 15703
  6n5u-assembly2_B  TM=2.217E-01  e=1.850E+00  Arabidopsis thaliana
  8jsi-assembly1_B  TM=3.323E-01  e=5.519E+00  Thermococcus thioreducens

Secondary structure (DSSP, 8-state):
--------PPPPPPPPP----PPPPPSSPEEEEEEEEE-S--HHHHHHHHHHHHHHHHTTPPSS-EEEE-----TT----HHHHHHHHHTTTEEEEEEEEETTEEEEEEE-TTS------B-----SHHHHHH-HHHHHHHHHHTSTT-TTEEEETTEEEEEEEGGGGGGEEEEGGGTTEEEETT-TT--S-TT-SEEEEEESS--S-HHHHHHHHHHHTTTT-EEEEEE-----SS--TT--GGGGEEEEETTEEEEETTEE---BTTEEEEEEE-TTT--EEEEEEEEEHHHHS--

Sequence (298 aa):
MQSLQRSKRPAPASTPATRQVTAPLGSDELVTLVAVSLRVGTASVRTAALTTALDAAFTGTTPGPRIVLLPGWTAGWPLSDSVVVDVCRRHSAAVRFERAQVGTGFWTSYDANGDTNGRRIHQWITDSGQADRQPDRVRDILRRSAPGGEGTIHLAGVDVGLLCCGENNILRCEQSHENRVSVRHDPQASLFDHVAVVLNGAHTRMGNWGKLTKRFEYLSRGRRLALFITNNLARAAGQPGTSWRGAVRAYFNGALLADGGGVLGAQRDVDVRVVADDAHDQACALVVR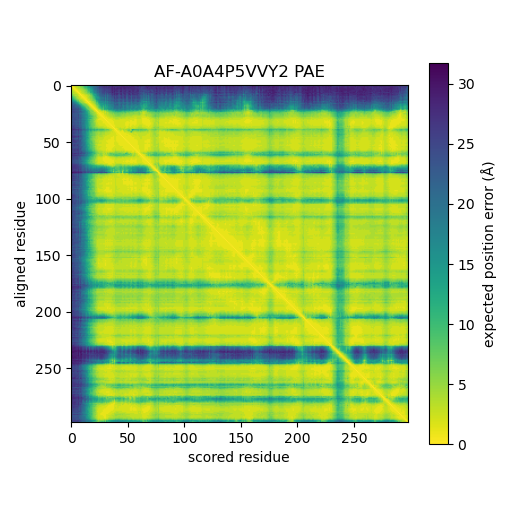AKGSLLKAR

Solvent-accessible surface area (backbone atoms only — not comparable to full-atom values): 16225 Å² total; per-residue (Å²): 138,86,82,81,81,79,78,77,76,78,77,80,82,78,77,81,64,76,77,80,85,61,70,81,64,45,55,81,40,50,34,39,40,34,41,40,25,47,46,81,55,57,64,66,57,41,52,50,27,53,44,55,43,48,51,65,64,49,58,93,55,77,89,56,44,26,39,38,41,41,22,31,55,29,95,72,52,72,74,54,68,67,58,55,38,54,55,32,36,78,67,52,16,12,37,36,37,36,41,81,47,96,96,47,59,31,36,39,52,29,41,35,87,55,54,57,73,79,57,74,45,66,65,88,36,71,38,53,68,52,36,69,76,31,56,67,60,42,53,49,52,46,54,20,29,38,89,94,17,79,26,49,44,82,49,71,58,30,43,35,28,54,32,46,43,30,39,60,35,39,48,41,60,40,68,95,54,88,39,44,69,34,33,60,98,38,69,85,57,78,73,34,82,42,37,20,32,32,38,35,29,17,42,59,79,78,75,68,60,72,59,50,49,44,49,38,28,59,60,0,44,90,67,11,37,20,38,39,26,19,45,44,67,74,86,69,78,95,68,86,88,67,59,56,41,68,25,27,39,37,21,45,50,46,38,69,28,31,35,48,85,37,69,72,48,88,50,99,71,43,51,69,48,61,44,64,41,78,90,75,69,36,25,32,29,44,35,38,36,33,34,24,63,59,36,47,65,102